Protein AF-A0A524KN73-F1 (afdb_monomer)

pLDDT: mean 83.93, std 19.32, range [33.53, 98.06]

Structure (mmCIF, N/CA/C/O backbone):
data_AF-A0A524KN73-F1
#
_entry.id   AF-A0A524KN73-F1
#
loop_
_atom_site.group_PDB
_atom_site.id
_atom_site.type_symbol
_atom_site.label_atom_id
_atom_site.label_alt_id
_atom_site.label_comp_id
_atom_site.label_asym_id
_atom_site.label_entity_id
_atom_site.label_seq_id
_atom_site.pdbx_PDB_ins_code
_atom_site.Cartn_x
_atom_site.Cartn_y
_atom_site.Cartn_z
_atom_site.occupancy
_atom_site.B_iso_or_equiv
_atom_site.auth_seq_id
_atom_site.auth_comp_id
_atom_site.auth_asym_id
_atom_site.auth_atom_id
_atom_site.pdbx_PDB_model_num
ATOM 1 N N . MET A 1 1 ? 22.078 -86.881 24.092 1.00 36.72 1 MET A N 1
ATOM 2 C CA . MET A 1 1 ? 23.521 -86.684 23.829 1.00 36.72 1 MET A CA 1
ATOM 3 C C . MET A 1 1 ? 23.676 -86.304 22.357 1.00 36.72 1 MET A C 1
ATOM 5 O O . MET A 1 1 ? 23.006 -86.909 21.539 1.00 36.72 1 MET A O 1
ATOM 9 N N . HIS A 1 2 ? 24.431 -85.229 22.098 1.00 35.91 2 HIS A N 1
ATOM 10 C CA . HIS A 1 2 ? 24.861 -84.576 20.836 1.00 35.91 2 HIS A CA 1
ATOM 11 C C . HIS A 1 2 ? 25.006 -85.425 19.538 1.00 35.91 2 HIS A C 1
ATOM 13 O O . HIS A 1 2 ? 25.155 -86.635 19.669 1.00 35.91 2 HIS A O 1
ATOM 19 N N . PRO A 1 3 ? 25.209 -84.834 18.321 1.00 59.62 3 PRO A N 1
ATOM 20 C CA . PRO A 1 3 ? 24.984 -83.443 17.855 1.00 59.62 3 PRO A CA 1
ATOM 21 C C . PRO A 1 3 ? 24.621 -83.227 16.338 1.00 59.62 3 PRO A C 1
ATOM 23 O O . PRO A 1 3 ? 24.694 -84.125 15.514 1.00 59.62 3 PRO A O 1
ATOM 26 N N . LEU A 1 4 ? 24.321 -81.955 16.002 1.00 47.09 4 LEU A N 1
ATOM 27 C CA . LEU A 1 4 ? 24.717 -81.137 14.822 1.00 47.09 4 LEU A CA 1
ATOM 28 C C . LEU A 1 4 ? 24.711 -81.717 13.385 1.00 47.09 4 LEU A C 1
ATOM 30 O O . LEU A 1 4 ? 25.575 -82.509 13.026 1.00 47.09 4 LEU A O 1
ATOM 34 N N . ARG A 1 5 ? 24.004 -81.016 12.478 1.00 47.72 5 ARG A N 1
ATOM 35 C CA . ARG A 1 5 ? 24.658 -80.310 11.351 1.00 47.72 5 ARG A CA 1
ATOM 36 C C . ARG A 1 5 ? 23.799 -79.164 10.801 1.00 47.72 5 ARG A C 1
ATOM 38 O O . ARG A 1 5 ? 22.614 -79.315 10.540 1.00 47.72 5 ARG A O 1
ATOM 45 N N . ARG A 1 6 ? 24.446 -78.004 10.672 1.00 48.19 6 ARG A N 1
ATOM 46 C CA . ARG A 1 6 ? 23.941 -76.752 10.099 1.00 48.19 6 ARG A CA 1
ATOM 47 C C . ARG A 1 6 ? 24.028 -76.817 8.573 1.00 48.19 6 ARG A C 1
ATOM 49 O O . ARG A 1 6 ? 25.096 -77.144 8.061 1.00 48.19 6 ARG A O 1
ATOM 56 N N . SER A 1 7 ? 22.986 -76.372 7.877 1.00 45.50 7 SER A N 1
ATOM 57 C CA . SER A 1 7 ? 23.108 -75.844 6.516 1.00 45.50 7 SER A CA 1
ATOM 58 C C . SER A 1 7 ? 22.235 -74.603 6.387 1.00 45.50 7 SER A C 1
ATOM 60 O O . SER A 1 7 ? 21.030 -74.630 6.608 1.00 45.50 7 SER A O 1
ATOM 62 N N . LEU A 1 8 ? 22.922 -73.502 6.108 1.00 44.84 8 LEU A N 1
ATOM 63 C CA . LEU A 1 8 ? 22.409 -72.173 5.835 1.00 44.84 8 LEU A CA 1
ATOM 64 C C . LEU A 1 8 ? 21.826 -72.175 4.414 1.00 44.84 8 LEU A C 1
ATOM 66 O O . LEU A 1 8 ? 22.548 -72.496 3.473 1.00 44.84 8 LEU A O 1
ATOM 70 N N . VAL A 1 9 ? 20.560 -71.797 4.247 1.00 43.91 9 VAL A N 1
ATOM 71 C CA . VAL A 1 9 ? 20.027 -71.373 2.946 1.00 43.91 9 VAL A CA 1
ATOM 72 C C . VAL A 1 9 ? 19.388 -70.010 3.155 1.00 43.91 9 VAL A C 1
ATOM 74 O O . VAL A 1 9 ? 18.392 -69.867 3.858 1.00 43.91 9 VAL A O 1
ATOM 77 N N . VAL A 1 10 ? 20.034 -69.000 2.581 1.00 42.81 10 VAL A N 1
ATOM 78 C CA . VAL A 1 10 ? 19.536 -67.632 2.477 1.00 42.81 10 VAL A CA 1
ATOM 79 C C . VAL A 1 10 ? 18.557 -67.607 1.307 1.00 42.81 10 VAL A C 1
ATOM 81 O O . VAL A 1 10 ? 18.962 -67.851 0.173 1.00 42.81 10 VAL A O 1
ATOM 84 N N . ILE A 1 11 ? 17.283 -67.319 1.572 1.00 44.94 11 ILE A N 1
ATOM 85 C CA . ILE A 1 11 ? 16.317 -66.938 0.537 1.00 44.94 11 ILE A CA 1
ATOM 86 C C . ILE A 1 11 ? 15.948 -65.479 0.785 1.00 44.94 11 ILE A C 1
ATOM 88 O O . ILE A 1 11 ? 15.461 -65.108 1.850 1.00 44.94 11 ILE A O 1
ATOM 92 N N . ILE A 1 12 ? 16.262 -64.661 -0.214 1.00 43.84 12 ILE A N 1
ATOM 93 C CA . ILE A 1 12 ? 16.017 -63.225 -0.291 1.00 43.84 12 ILE A CA 1
ATOM 94 C C . ILE A 1 12 ? 14.501 -62.989 -0.331 1.00 43.84 12 ILE A C 1
ATOM 96 O O . ILE A 1 12 ? 13.815 -63.485 -1.222 1.00 43.84 12 ILE A O 1
ATOM 100 N N . ALA A 1 13 ? 13.984 -62.229 0.634 1.00 42.91 13 ALA A N 1
ATOM 101 C CA . ALA A 1 13 ? 12.606 -61.757 0.637 1.00 42.91 13 ALA A CA 1
ATOM 102 C C . ALA A 1 13 ? 12.449 -60.601 -0.367 1.00 42.91 13 ALA A C 1
ATOM 104 O O . ALA A 1 13 ? 13.015 -59.527 -0.170 1.00 42.91 13 ALA A O 1
ATOM 105 N N . LEU A 1 14 ? 11.666 -60.808 -1.430 1.00 44.16 14 LEU A N 1
ATOM 106 C CA . LEU A 1 14 ? 11.064 -59.714 -2.194 1.00 44.16 14 LEU A CA 1
ATOM 107 C C . LEU A 1 14 ? 9.769 -59.303 -1.479 1.00 44.16 14 LEU A C 1
ATOM 109 O O . LEU A 1 14 ? 8.745 -59.968 -1.623 1.00 44.16 14 LEU A O 1
ATOM 113 N N 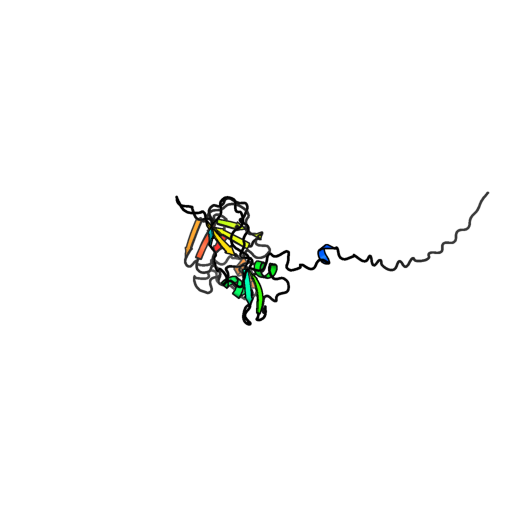. SER A 1 15 ? 9.791 -58.213 -0.712 1.00 43.78 15 SER A N 1
ATOM 114 C CA . SER A 1 15 ? 8.563 -57.519 -0.313 1.00 43.78 15 SER A CA 1
ATOM 115 C C . SER A 1 15 ? 8.234 -56.471 -1.371 1.00 43.78 15 SER A C 1
ATOM 117 O O . SER A 1 15 ? 8.877 -55.424 -1.437 1.00 43.78 15 SER A O 1
ATOM 119 N N . ALA A 1 16 ? 7.249 -56.776 -2.215 1.00 46.00 16 ALA A N 1
ATOM 120 C CA . ALA A 1 16 ? 6.626 -55.799 -3.091 1.00 46.00 16 ALA A CA 1
ATOM 121 C C . ALA A 1 16 ? 5.838 -54.783 -2.250 1.00 46.00 16 ALA A C 1
ATOM 123 O O . ALA A 1 16 ? 5.069 -55.142 -1.360 1.00 46.00 16 ALA A O 1
ATOM 124 N N . SER A 1 17 ? 6.114 -53.522 -2.556 1.00 46.31 17 SER A N 1
ATOM 125 C CA . SER A 1 17 ? 5.552 -52.267 -2.079 1.00 46.31 17 SER A CA 1
ATOM 126 C C . SER A 1 17 ? 4.118 -52.303 -1.553 1.00 46.31 17 SER A C 1
ATOM 128 O O . SER A 1 17 ? 3.192 -52.775 -2.209 1.00 46.31 17 SER A O 1
ATOM 130 N N . GLY A 1 18 ? 3.941 -51.670 -0.393 1.00 40.62 18 GLY A N 1
ATOM 131 C CA . GLY A 1 18 ? 2.645 -51.222 0.082 1.00 40.62 18 GLY A CA 1
ATOM 132 C C . GLY A 1 18 ? 2.088 -50.099 -0.792 1.00 40.62 18 GLY A C 1
ATOM 133 O O . GLY A 1 18 ? 2.726 -49.066 -0.978 1.00 40.62 18 GLY A O 1
ATOM 134 N N . CYS A 1 19 ? 0.861 -50.283 -1.262 1.00 39.38 19 CYS A N 1
ATOM 135 C CA . CYS A 1 19 ? -0.053 -49.188 -1.554 1.00 39.38 19 CYS A CA 1
ATOM 136 C C . CYS A 1 19 ? -1.122 -49.216 -0.463 1.00 39.38 19 CYS A C 1
ATOM 138 O O . CYS A 1 19 ? -2.138 -49.896 -0.589 1.00 39.38 19 CYS A O 1
ATOM 140 N N . ALA A 1 20 ? -0.870 -48.513 0.641 1.00 45.22 20 ALA A N 1
ATOM 141 C CA . ALA A 1 20 ? -1.953 -48.108 1.520 1.00 45.22 20 ALA A CA 1
ATOM 142 C C . ALA A 1 20 ? -2.757 -47.044 0.763 1.00 45.22 20 ALA A C 1
ATOM 144 O O . ALA A 1 20 ? -2.265 -45.950 0.487 1.00 45.22 20 ALA A O 1
ATOM 145 N N . LEU A 1 21 ? -3.966 -47.424 0.361 1.00 46.69 21 LEU A N 1
ATOM 146 C CA . LEU A 1 21 ? -5.001 -46.539 -0.150 1.00 46.69 21 LEU A CA 1
ATOM 147 C C . LEU A 1 21 ? -5.327 -45.519 0.947 1.00 46.69 21 LEU A C 1
ATOM 149 O O . LEU A 1 21 ? -5.998 -45.844 1.923 1.00 46.69 21 LEU A O 1
ATOM 153 N N . PHE A 1 22 ? -4.830 -44.292 0.806 1.00 52.72 22 PHE A N 1
ATOM 154 C CA . PHE A 1 22 ? -5.361 -43.167 1.563 1.00 52.72 22 PHE A CA 1
ATOM 155 C C . PHE A 1 22 ? -6.764 -42.890 1.026 1.00 52.72 22 PHE A C 1
ATOM 157 O O . PHE A 1 22 ? -6.927 -42.330 -0.058 1.00 52.72 22 PHE A O 1
ATOM 164 N N . GLU A 1 23 ? -7.785 -43.333 1.756 1.00 57.44 23 GLU A N 1
ATOM 165 C CA . GLU A 1 23 ? -9.150 -42.900 1.492 1.00 57.44 23 GLU A CA 1
ATOM 166 C C . GLU A 1 23 ? -9.211 -41.378 1.623 1.00 57.44 23 GLU A C 1
ATOM 168 O O . GLU A 1 23 ? -8.801 -40.804 2.633 1.00 57.44 23 GLU A O 1
ATOM 173 N N . THR A 1 24 ? -9.729 -40.712 0.591 1.00 64.62 24 THR A N 1
ATOM 174 C CA . THR A 1 24 ? -9.982 -39.271 0.637 1.00 64.62 24 THR A CA 1
ATOM 175 C C . THR A 1 24 ? -10.874 -38.959 1.841 1.00 64.62 24 THR A C 1
ATOM 177 O O . THR A 1 24 ? -11.973 -39.537 1.930 1.00 64.62 24 THR A O 1
ATOM 180 N N . PRO A 1 25 ? -10.439 -38.081 2.761 1.00 60.22 25 PRO A N 1
ATOM 181 C CA . PRO A 1 25 ? -11.210 -37.750 3.947 1.00 60.22 25 PRO A CA 1
ATOM 182 C C . PRO A 1 25 ? -12.545 -37.105 3.562 1.00 60.22 25 PRO A C 1
ATOM 184 O O . PRO A 1 25 ? -12.684 -36.480 2.512 1.00 60.22 25 PRO A O 1
ATOM 187 N N . GLU A 1 26 ? -13.560 -37.296 4.399 1.00 51.41 26 GLU A N 1
ATOM 188 C CA . GLU A 1 26 ? -14.959 -36.968 4.091 1.00 51.41 26 GLU A CA 1
ATOM 189 C C . GLU A 1 26 ? -15.179 -35.477 3.764 1.00 51.41 26 GLU A C 1
ATOM 191 O O . GLU A 1 26 ? -16.018 -35.137 2.930 1.00 51.41 26 GLU A O 1
ATOM 196 N N . TRP A 1 27 ? -14.352 -34.592 4.332 1.00 56.56 27 TRP A N 1
ATOM 197 C CA . TRP A 1 27 ? -14.341 -33.157 4.029 1.00 56.56 27 TRP A CA 1
ATOM 198 C C . TRP A 1 27 ? -13.856 -32.831 2.609 1.00 56.56 27 TRP A C 1
ATOM 200 O O . TRP A 1 27 ? -14.252 -31.811 2.067 1.00 56.56 27 TRP A O 1
ATOM 210 N N . ALA A 1 28 ? -13.043 -33.697 1.994 1.00 54.41 28 ALA A N 1
ATOM 211 C CA . ALA A 1 28 ? -12.594 -33.552 0.609 1.00 54.41 28 ALA A CA 1
ATOM 212 C C . ALA A 1 28 ? -13.611 -34.127 -0.398 1.00 54.41 28 ALA A C 1
ATOM 214 O O . ALA A 1 28 ? -13.568 -33.798 -1.580 1.00 54.41 28 ALA A O 1
ATOM 215 N N . ARG A 1 29 ? -14.535 -34.988 0.062 1.00 54.22 29 ARG A N 1
ATOM 216 C CA . ARG A 1 29 ? -15.661 -35.510 -0.740 1.00 54.22 29 ARG A CA 1
ATOM 217 C C . ARG A 1 29 ? -16.870 -34.581 -0.733 1.00 54.22 29 ARG A C 1
ATOM 219 O O . ARG A 1 29 ? -17.631 -34.569 -1.699 1.00 54.22 29 ARG A O 1
ATOM 226 N N . ARG A 1 30 ? -17.037 -33.785 0.324 1.00 54.69 30 ARG A N 1
ATOM 227 C CA . ARG A 1 30 ? -17.902 -32.607 0.279 1.00 54.69 30 ARG A CA 1
ATOM 228 C C . ARG A 1 30 ? -17.192 -31.578 -0.587 1.00 54.69 30 ARG A C 1
ATOM 230 O O . ARG A 1 30 ? -16.361 -30.823 -0.099 1.00 54.69 30 ARG A O 1
ATOM 237 N N . GLY A 1 31 ? -17.500 -31.569 -1.884 1.00 44.34 31 GLY A N 1
ATOM 238 C CA . GLY A 1 31 ? -17.223 -30.391 -2.698 1.00 44.34 31 GLY A CA 1
ATOM 239 C C . GLY A 1 31 ? -17.690 -29.160 -1.924 1.00 44.34 31 GLY A C 1
ATOM 240 O O . GLY A 1 31 ? -18.694 -29.240 -1.209 1.00 44.34 31 GLY A O 1
ATOM 241 N N . ALA A 1 32 ? -16.932 -28.069 -2.008 1.00 51.19 32 ALA A N 1
ATOM 242 C CA . ALA A 1 32 ? -17.353 -26.767 -1.519 1.00 51.19 32 ALA A CA 1
ATOM 243 C C . ALA A 1 32 ? -18.621 -26.373 -2.289 1.00 51.19 32 ALA A C 1
ATOM 245 O O . ALA A 1 32 ? -18.571 -25.690 -3.305 1.00 51.19 32 ALA A O 1
ATOM 246 N N . GLY A 1 33 ? -19.754 -26.931 -1.870 1.00 40.28 33 GLY A N 1
ATOM 247 C CA . GLY A 1 33 ? -21.060 -26.558 -2.351 1.00 40.28 33 GLY A CA 1
ATOM 248 C C . GLY A 1 33 ? -21.271 -25.116 -1.942 1.00 40.28 33 GLY A C 1
ATOM 249 O O . GLY A 1 33 ? -20.897 -24.720 -0.834 1.00 40.28 33 GLY A O 1
ATOM 250 N N . ASP A 1 34 ? -21.877 -24.366 -2.850 1.00 45.19 34 ASP A N 1
ATOM 251 C CA . ASP A 1 34 ? -22.238 -22.949 -2.777 1.00 45.19 34 ASP A CA 1
ATOM 252 C C . ASP A 1 34 ? -23.010 -22.515 -1.504 1.00 45.19 34 ASP A C 1
ATOM 254 O O . ASP A 1 34 ? -23.461 -21.381 -1.412 1.00 45.19 34 ASP A O 1
ATOM 258 N N . GLU A 1 35 ? -23.186 -23.385 -0.508 1.00 40.81 35 GLU A N 1
ATOM 259 C CA . GLU A 1 35 ? -23.884 -23.124 0.751 1.00 40.81 35 GLU A CA 1
ATOM 260 C C . GLU A 1 35 ? -22.986 -22.541 1.854 1.00 40.81 35 GLU A C 1
ATOM 262 O O . GLU A 1 35 ? -23.502 -21.909 2.774 1.00 40.81 35 GLU A O 1
ATOM 267 N N . ALA A 1 36 ? -21.657 -22.716 1.784 1.00 38.88 36 ALA A N 1
ATOM 268 C CA . ALA A 1 36 ? -20.737 -22.149 2.785 1.00 38.88 36 ALA A CA 1
ATOM 269 C C . ALA A 1 36 ? -20.440 -20.655 2.555 1.00 38.88 36 ALA A C 1
ATOM 271 O O . ALA A 1 36 ? -20.097 -19.933 3.490 1.00 38.88 36 ALA A O 1
ATOM 272 N N . TYR A 1 37 ? -20.616 -20.184 1.321 1.00 42.91 37 TYR A N 1
ATOM 273 C CA . TYR A 1 37 ? -20.559 -18.774 0.968 1.00 42.91 37 TYR A CA 1
ATOM 274 C C . TYR A 1 37 ? -22.002 -18.294 0.873 1.00 42.91 37 TYR A C 1
ATOM 276 O O . TYR A 1 37 ? -22.704 -18.638 -0.074 1.00 42.91 37 TYR A O 1
ATOM 284 N N . GLY A 1 38 ? -22.477 -17.560 1.886 1.00 37.19 38 GLY A N 1
ATOM 285 C CA . GLY A 1 38 ? -23.824 -16.985 1.877 1.00 37.19 38 GLY A CA 1
ATOM 286 C C . GLY A 1 38 ? -24.134 -16.370 0.512 1.00 37.19 38 GLY A C 1
ATOM 287 O O . GLY A 1 38 ? -23.240 -15.762 -0.075 1.00 37.19 38 GLY A O 1
ATOM 288 N N . LYS A 1 39 ? -25.359 -16.608 0.002 1.00 33.53 39 LYS A N 1
ATOM 289 C CA . LYS A 1 39 ? -25.851 -16.184 -1.325 1.00 33.53 39 LYS A CA 1
ATOM 290 C C . LYS A 1 39 ? -25.052 -14.993 -1.830 1.00 33.53 39 LYS A C 1
ATOM 292 O O . LYS A 1 39 ? -25.200 -13.910 -1.264 1.00 33.53 39 LYS A O 1
ATOM 297 N N . ALA A 1 40 ? -24.218 -15.226 -2.849 1.00 40.97 40 ALA A N 1
ATOM 298 C CA . ALA A 1 40 ? -23.477 -14.172 -3.521 1.00 40.97 40 ALA A CA 1
ATOM 299 C C . ALA A 1 40 ? -24.441 -13.003 -3.716 1.00 40.97 40 ALA A C 1
ATOM 301 O O . ALA A 1 40 ? -25.484 -13.162 -4.360 1.00 40.97 40 ALA A O 1
ATOM 302 N N . SER A 1 41 ? -24.136 -11.896 -3.034 1.00 39.12 41 SER A N 1
ATOM 303 C CA . SER A 1 41 ? -24.880 -10.651 -3.148 1.00 39.12 41 SER A CA 1
ATOM 304 C C . SER A 1 41 ? -25.120 -10.395 -4.633 1.00 39.12 41 SER A C 1
ATOM 306 O O . SER A 1 41 ? -24.262 -10.730 -5.458 1.00 39.12 41 SER A O 1
ATOM 308 N N . ALA A 1 42 ? -26.305 -9.887 -4.980 1.00 42.44 42 ALA A N 1
ATOM 309 C CA . ALA A 1 42 ? -26.620 -9.475 -6.345 1.00 42.44 42 ALA A CA 1
ATOM 310 C C . ALA A 1 42 ? -25.424 -8.717 -6.949 1.00 42.44 42 ALA A C 1
ATOM 312 O O . ALA A 1 42 ? -24.685 -8.091 -6.198 1.00 42.44 42 ALA A O 1
ATOM 313 N N . GLU A 1 43 ? -25.224 -8.795 -8.269 1.00 52.00 43 GLU A N 1
ATOM 314 C CA . GLU A 1 43 ? -24.159 -8.081 -8.995 1.00 52.00 43 GLU A CA 1
ATOM 315 C C . GLU A 1 43 ? -24.294 -6.559 -8.772 1.00 52.00 43 GLU A C 1
ATOM 317 O O . GLU A 1 43 ? -24.863 -5.829 -9.579 1.00 52.00 43 GLU A O 1
ATOM 322 N N . LEU A 1 44 ? -23.850 -6.086 -7.611 1.00 51.44 44 LEU A N 1
ATOM 323 C CA . LEU A 1 44 ? -23.764 -4.691 -7.238 1.00 51.44 44 LEU A CA 1
ATOM 324 C C . LEU A 1 44 ? -22.529 -4.126 -7.927 1.00 51.44 44 LEU A C 1
ATOM 326 O O . LEU A 1 44 ? -21.531 -4.825 -8.121 1.00 51.44 44 LEU A O 1
ATOM 330 N N . ALA A 1 45 ? -22.602 -2.850 -8.304 1.00 65.00 45 ALA A N 1
ATOM 331 C CA . ALA A 1 45 ? -21.417 -2.145 -8.757 1.00 65.00 45 ALA A CA 1
ATOM 332 C C . ALA A 1 45 ? -20.356 -2.236 -7.651 1.00 65.00 45 ALA A C 1
ATOM 334 O O . ALA A 1 45 ? -20.686 -1.988 -6.486 1.00 65.00 45 ALA A O 1
ATOM 335 N N . PRO A 1 46 ? -19.116 -2.612 -7.988 1.00 71.12 46 PRO A N 1
ATOM 336 C CA . PRO A 1 46 ? -18.121 -2.845 -6.970 1.00 71.12 46 PRO A CA 1
ATOM 337 C C . PRO A 1 46 ? -17.776 -1.538 -6.247 1.00 71.12 46 PRO A C 1
ATOM 339 O O . PRO A 1 46 ? -17.612 -0.478 -6.858 1.00 71.12 46 PRO A O 1
ATOM 342 N N . ILE A 1 47 ? -17.691 -1.620 -4.925 1.00 74.88 47 ILE A N 1
ATOM 343 C CA . ILE A 1 47 ? -17.292 -0.540 -4.036 1.00 74.88 47 ILE A CA 1
ATOM 344 C C . ILE A 1 47 ? -15.773 -0.420 -4.095 1.00 74.88 47 ILE A C 1
ATOM 346 O O . ILE A 1 47 ? -15.040 -1.292 -3.627 1.00 74.88 47 ILE A O 1
ATOM 350 N N . VAL A 1 48 ? -15.304 0.698 -4.641 1.00 80.75 48 VAL A N 1
ATOM 351 C CA . VAL A 1 48 ? -13.903 1.109 -4.550 1.00 80.75 48 VAL A CA 1
ATOM 352 C C . VAL A 1 48 ? -13.786 2.045 -3.353 1.00 80.75 48 VAL A C 1
ATOM 354 O O . VAL A 1 48 ? -14.110 3.228 -3.449 1.00 80.75 48 VAL A O 1
ATOM 357 N N . SER A 1 49 ? -13.381 1.502 -2.207 1.00 84.62 49 SER A N 1
ATOM 358 C CA . SER A 1 49 ? -13.114 2.286 -1.003 1.00 84.62 49 SER A CA 1
ATOM 359 C C . SER A 1 49 ? -11.874 1.762 -0.299 1.00 84.62 49 SER A C 1
ATOM 361 O O . SER A 1 49 ? -11.742 0.564 -0.065 1.00 84.62 49 SER A O 1
ATOM 363 N N . ASP A 1 50 ? -10.999 2.682 0.082 1.00 91.69 50 ASP A N 1
ATOM 364 C CA . ASP A 1 50 ? -9.888 2.449 1.001 1.00 91.69 50 ASP A CA 1
ATOM 365 C C . ASP A 1 50 ? -10.277 2.772 2.453 1.00 91.69 50 ASP A C 1
ATOM 367 O O . ASP A 1 50 ? -9.546 2.426 3.380 1.00 91.69 50 ASP A O 1
ATOM 371 N N . ARG A 1 51 ? -11.424 3.432 2.667 1.00 95.44 51 ARG A N 1
ATOM 372 C CA . ARG A 1 51 ? -11.870 3.992 3.943 1.00 95.44 51 ARG A CA 1
ATOM 373 C C . ARG A 1 51 ? -13.112 3.277 4.460 1.00 95.44 51 ARG A C 1
ATOM 375 O O . ARG A 1 51 ? -14.116 3.167 3.758 1.00 95.44 51 ARG A O 1
ATOM 382 N N . PHE A 1 52 ? -13.073 2.889 5.729 1.00 95.19 52 PHE A N 1
ATOM 383 C CA . PHE A 1 52 ? -14.142 2.141 6.381 1.00 95.19 52 PHE A CA 1
ATOM 384 C C . PHE A 1 52 ? -14.452 2.711 7.762 1.00 95.19 52 PHE A C 1
ATOM 386 O O . PHE A 1 52 ? -13.540 3.041 8.521 1.00 95.19 52 PHE A O 1
ATOM 393 N N . GLU A 1 53 ? -15.737 2.816 8.095 1.00 94.19 53 GLU A N 1
ATOM 394 C CA . GLU A 1 53 ? -16.173 3.083 9.465 1.00 94.19 53 GLU A CA 1
ATOM 395 C C . GLU A 1 53 ? -15.938 1.856 10.340 1.00 94.19 53 GLU A C 1
ATOM 397 O O . GLU A 1 53 ? -16.126 0.714 9.916 1.00 94.19 53 GLU A O 1
ATOM 402 N N . ILE A 1 54 ? -15.517 2.099 11.575 1.00 93.31 54 ILE A N 1
ATOM 403 C CA . ILE A 1 54 ? -15.260 1.052 12.550 1.00 93.31 54 ILE A CA 1
ATOM 404 C C . ILE A 1 54 ? -16.420 1.050 13.540 1.00 93.31 54 ILE A C 1
ATOM 406 O O . ILE A 1 54 ? -16.596 1.993 14.315 1.00 93.31 54 ILE A O 1
ATOM 410 N N . GLY A 1 55 ? -17.207 -0.024 13.514 1.00 87.56 55 GLY A N 1
ATOM 411 C CA . GLY A 1 55 ? -18.286 -0.223 14.475 1.00 87.56 55 GLY A CA 1
ATOM 412 C C . GLY A 1 55 ? -17.761 -0.386 15.911 1.00 87.56 55 GLY A C 1
ATOM 413 O O . GLY A 1 55 ? -16.651 -0.902 16.097 1.00 87.56 55 GLY A O 1
ATOM 414 N N . PRO A 1 56 ? -18.543 0.019 16.931 1.00 76.06 56 PRO A N 1
ATOM 415 C CA . PRO A 1 56 ? -18.254 -0.342 18.314 1.00 76.06 56 PRO A CA 1
ATOM 416 C C . PRO A 1 56 ? -18.266 -1.874 18.389 1.00 76.06 56 PRO A C 1
ATOM 418 O O . PRO A 1 56 ? -19.255 -2.498 18.023 1.00 76.06 56 PRO A O 1
ATOM 421 N N . ASP A 1 57 ? -17.139 -2.472 18.761 1.00 79.44 57 ASP A N 1
ATOM 422 C CA . ASP A 1 57 ? -16.944 -3.927 18.869 1.00 79.44 57 ASP A CA 1
ATOM 423 C C . ASP A 1 57 ? -16.842 -4.718 17.547 1.00 79.44 57 ASP A C 1
ATOM 425 O O . ASP A 1 57 ? -16.988 -5.939 17.549 1.00 79.44 57 ASP A O 1
ATOM 429 N N . SER A 1 58 ? -16.533 -4.064 16.416 1.00 87.06 58 SER A N 1
ATOM 430 C CA . SER A 1 58 ? -16.159 -4.782 15.185 1.00 87.06 58 SER A CA 1
ATOM 431 C C . SER A 1 58 ? -14.646 -4.807 14.972 1.00 87.06 58 SER A C 1
ATOM 433 O O . SER A 1 58 ? -13.990 -3.761 14.991 1.00 87.06 58 SER A O 1
ATOM 435 N N . ASP A 1 59 ? -14.107 -5.996 14.703 1.00 93.12 59 ASP A N 1
ATOM 436 C CA . ASP A 1 59 ? -12.752 -6.220 14.177 1.00 93.12 59 ASP A CA 1
ATOM 437 C C . ASP A 1 59 ? -12.752 -6.480 12.667 1.00 93.12 59 ASP A C 1
ATOM 439 O O . ASP A 1 59 ? -11.711 -6.772 12.089 1.00 93.12 59 ASP A O 1
ATOM 443 N N . VAL A 1 60 ? -13.908 -6.379 12.012 1.00 95.31 60 VAL A N 1
ATOM 444 C CA . VAL A 1 60 ? -14.048 -6.614 10.574 1.00 95.31 60 VAL A CA 1
ATOM 445 C C . VAL A 1 60 ? -14.627 -5.374 9.908 1.00 95.31 60 VAL A C 1
ATOM 447 O O . VAL A 1 60 ? -15.596 -4.784 10.394 1.00 95.31 60 VAL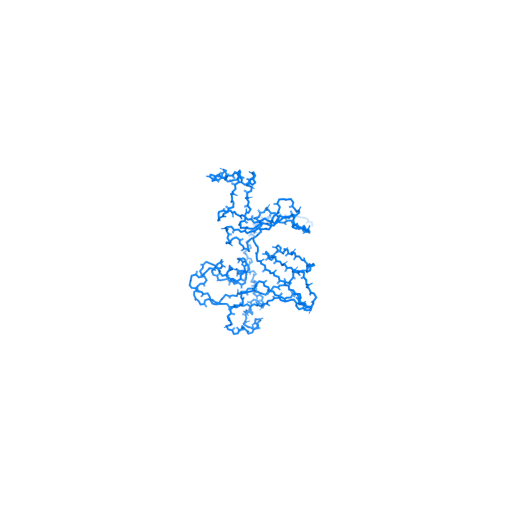 A O 1
ATOM 450 N N . VAL A 1 61 ? -14.026 -4.979 8.790 1.00 95.00 61 VAL A N 1
ATOM 451 C CA . VAL A 1 61 ? -14.465 -3.848 7.966 1.00 95.00 61 VAL A CA 1
ATOM 452 C C . VAL A 1 61 ? -14.562 -4.251 6.501 1.00 95.00 61 VAL A C 1
ATOM 454 O O . VAL A 1 61 ? -13.879 -5.172 6.059 1.00 95.00 61 VAL A O 1
ATOM 457 N N . GLY A 1 62 ? -15.393 -3.538 5.744 1.00 93.56 62 GLY A N 1
ATOM 458 C CA . GLY A 1 62 ? -15.621 -3.823 4.331 1.00 93.56 62 GLY A CA 1
ATOM 459 C C . GLY A 1 62 ? -16.455 -5.081 4.090 1.00 93.56 62 GLY A C 1
ATOM 460 O O . GLY A 1 62 ? -17.012 -5.690 5.008 1.00 93.56 62 GLY A O 1
ATOM 461 N N . GLU A 1 63 ? -16.552 -5.460 2.824 1.00 92.75 63 GLU A N 1
ATOM 462 C CA . GLU A 1 63 ? -17.370 -6.576 2.359 1.00 92.75 63 GLU A CA 1
ATOM 463 C C . GLU A 1 63 ? -16.661 -7.323 1.235 1.00 92.75 63 GLU A C 1
ATOM 465 O O . GLU A 1 63 ? -15.887 -6.734 0.484 1.00 92.75 63 GLU A O 1
ATOM 470 N N . VAL A 1 64 ? -16.895 -8.632 1.130 1.00 94.62 64 VAL A N 1
ATOM 471 C CA . VAL A 1 64 ? -16.391 -9.426 0.006 1.00 94.62 64 VAL A CA 1
ATOM 472 C C . VAL A 1 64 ? -17.224 -9.099 -1.224 1.00 94.62 64 VAL A C 1
ATOM 474 O O . VAL A 1 64 ? -18.453 -9.148 -1.172 1.00 94.62 64 VAL A O 1
ATOM 477 N N . GLN A 1 65 ? -16.554 -8.815 -2.336 1.00 93.81 65 GLN A N 1
ATOM 478 C CA . GLN A 1 65 ? -17.216 -8.485 -3.595 1.00 93.81 65 GLN A CA 1
ATOM 479 C C . GLN A 1 65 ? -16.900 -9.527 -4.663 1.00 93.81 65 GLN A C 1
ATOM 481 O O . GLN A 1 65 ? -15.947 -10.300 -4.550 1.00 93.81 65 GLN A O 1
ATOM 486 N N . VAL A 1 66 ? -17.708 -9.548 -5.720 1.00 95.25 66 VAL A N 1
ATOM 487 C CA . VAL A 1 66 ? -17.463 -10.382 -6.896 1.00 95.25 66 VAL A CA 1
ATOM 488 C C . VAL A 1 66 ? -17.685 -9.547 -8.143 1.00 95.25 66 VAL A C 1
ATOM 490 O O . VAL A 1 66 ? -18.753 -8.965 -8.313 1.00 95.25 66 VAL A O 1
ATOM 493 N N . ILE A 1 67 ? -16.696 -9.533 -9.029 1.00 94.31 67 ILE A N 1
ATOM 494 C CA . ILE A 1 67 ? -16.793 -8.903 -10.348 1.00 94.31 67 ILE A CA 1
ATOM 495 C C . ILE A 1 67 ? -16.730 -9.961 -11.449 1.00 94.31 67 ILE A C 1
ATOM 497 O O . ILE A 1 67 ? -16.440 -11.135 -11.198 1.00 94.31 67 ILE A O 1
ATOM 501 N N . ARG A 1 68 ? -16.983 -9.536 -12.687 1.00 94.62 68 ARG A N 1
ATOM 502 C CA . ARG A 1 68 ? -16.697 -10.324 -13.886 1.00 94.62 68 ARG A CA 1
ATOM 503 C C . ARG A 1 68 ? -15.521 -9.699 -14.613 1.00 94.62 68 ARG A C 1
ATOM 505 O O . ARG A 1 68 ? -15.582 -8.516 -14.923 1.00 94.62 68 ARG A O 1
ATOM 512 N N . ALA A 1 69 ? -14.491 -10.493 -14.876 1.00 93.88 69 ALA A N 1
ATOM 513 C CA . ALA A 1 69 ? -13.333 -10.032 -15.624 1.00 93.88 69 ALA A CA 1
ATOM 514 C C . ALA A 1 69 ? -13.710 -9.707 -17.076 1.00 93.88 69 ALA A C 1
ATOM 516 O O . ALA A 1 69 ? -14.529 -10.397 -17.698 1.00 93.88 69 ALA A O 1
ATOM 517 N N . HIS A 1 70 ? -13.096 -8.668 -17.623 1.00 92.12 70 HIS A N 1
ATOM 518 C CA . HIS A 1 70 ? -13.038 -8.416 -19.056 1.00 92.12 70 HIS A CA 1
ATOM 519 C C . HIS A 1 70 ? -11.912 -9.238 -19.697 1.00 92.12 70 HIS A C 1
ATOM 521 O O . HIS A 1 70 ? -11.154 -9.931 -19.020 1.00 92.12 70 HIS A O 1
ATOM 527 N N . TYR A 1 71 ? -11.835 -9.227 -21.028 1.00 86.69 71 TYR A N 1
ATOM 528 C CA . TYR A 1 71 ? -10.858 -10.048 -21.748 1.00 86.69 71 TYR A CA 1
ATOM 529 C C . TYR A 1 71 ? -9.416 -9.589 -21.489 1.00 86.69 71 TYR A C 1
ATOM 531 O O . TYR A 1 71 ? -8.512 -10.412 -21.386 1.00 86.69 71 TYR A O 1
ATOM 539 N N . GLU A 1 72 ? -9.223 -8.280 -21.390 1.00 91.00 72 GLU A N 1
ATOM 540 C CA . GLU A 1 72 ? -7.942 -7.604 -21.203 1.00 91.00 72 GLU A CA 1
ATOM 541 C C . GLU A 1 72 ? -7.503 -7.471 -19.740 1.00 91.00 72 GLU A C 1
ATOM 543 O O . GLU A 1 72 ? -6.403 -6.982 -19.489 1.00 91.00 72 GLU A O 1
ATOM 548 N N . ASP A 1 73 ? -8.342 -7.877 -18.784 1.00 93.56 73 ASP A N 1
ATOM 549 C CA . ASP A 1 73 ? -8.026 -7.726 -17.369 1.00 93.56 73 ASP A CA 1
ATOM 550 C C . ASP A 1 73 ? -6.848 -8.615 -16.971 1.00 93.56 73 ASP A C 1
ATOM 552 O O . ASP A 1 73 ? -6.757 -9.781 -17.350 1.00 93.56 73 ASP A O 1
ATOM 556 N N . THR A 1 74 ? -5.985 -8.085 -16.111 1.00 95.31 74 THR A N 1
ATOM 557 C CA . THR A 1 74 ? -5.006 -8.872 -15.359 1.00 95.31 74 THR A CA 1
ATOM 558 C C . THR A 1 74 ? -5.249 -8.699 -13.867 1.00 95.31 74 THR A C 1
ATOM 560 O O . THR A 1 74 ? -5.838 -7.710 -13.426 1.00 95.31 74 THR A O 1
ATOM 563 N N . PHE A 1 75 ? -4.745 -9.615 -13.042 1.00 95.56 75 PHE A N 1
ATOM 564 C CA . PHE A 1 75 ? -4.829 -9.465 -11.587 1.00 95.56 75 PHE A CA 1
ATOM 565 C C . PHE A 1 75 ? -4.084 -8.227 -11.099 1.00 95.56 75 PHE A C 1
ATOM 567 O O . PHE A 1 75 ? -4.501 -7.632 -10.117 1.00 95.56 75 PHE A O 1
ATOM 574 N N . THR A 1 76 ? -3.026 -7.793 -11.789 1.00 93.69 76 THR A N 1
ATOM 575 C CA . THR A 1 76 ? -2.347 -6.535 -11.447 1.00 93.69 76 THR A CA 1
ATOM 576 C C . THR A 1 76 ? -3.236 -5.322 -11.731 1.00 93.69 76 THR A C 1
ATOM 578 O O . THR A 1 76 ? -3.255 -4.382 -10.936 1.00 93.69 76 THR A O 1
ATOM 581 N N . ASP A 1 77 ? -3.992 -5.331 -12.828 1.00 92.69 77 ASP A N 1
ATOM 582 C CA . ASP A 1 77 ? -4.899 -4.229 -13.167 1.00 92.69 77 ASP A CA 1
ATOM 583 C C . ASP A 1 77 ? -6.106 -4.191 -12.228 1.00 92.69 77 ASP A C 1
ATOM 585 O O . ASP A 1 77 ? -6.422 -3.133 -11.679 1.00 92.69 77 ASP A O 1
ATOM 589 N N . ILE A 1 78 ? -6.708 -5.354 -11.952 1.00 94.25 78 ILE A N 1
ATOM 590 C CA . ILE A 1 78 ? -7.786 -5.501 -10.965 1.00 94.25 78 ILE A CA 1
ATOM 591 C C . ILE A 1 78 ? -7.285 -5.066 -9.580 1.00 94.25 78 ILE A C 1
ATOM 593 O O . ILE A 1 78 ? -7.932 -4.252 -8.925 1.00 94.25 78 ILE A O 1
ATOM 597 N N . ALA A 1 79 ? -6.107 -5.530 -9.154 1.00 94.56 79 ALA A N 1
ATOM 598 C CA . ALA A 1 79 ? -5.498 -5.143 -7.884 1.00 94.56 79 ALA A CA 1
ATOM 599 C C . ALA A 1 79 ? -5.422 -3.620 -7.739 1.00 94.56 79 ALA A C 1
ATOM 601 O O . ALA A 1 79 ? -5.882 -3.043 -6.756 1.00 94.56 79 ALA A O 1
ATOM 602 N N . ARG A 1 80 ? -4.912 -2.943 -8.768 1.00 92.06 80 ARG A N 1
ATOM 603 C CA . ARG A 1 80 ? -4.787 -1.482 -8.775 1.00 92.06 80 ARG A CA 1
ATOM 604 C C . ARG A 1 80 ? -6.132 -0.765 -8.798 1.00 92.06 80 ARG A C 1
ATOM 606 O O . ARG A 1 80 ? -6.244 0.293 -8.185 1.00 92.06 80 ARG A O 1
ATOM 613 N N . ALA A 1 81 ? -7.118 -1.302 -9.510 1.00 92.06 81 ALA A N 1
ATOM 614 C CA . ALA A 1 81 ? -8.444 -0.702 -9.612 1.00 92.06 81 ALA A CA 1
ATOM 615 C C . ALA A 1 81 ? -9.218 -0.753 -8.284 1.00 92.06 81 ALA A C 1
ATOM 617 O O . ALA A 1 81 ? -9.977 0.170 -7.996 1.00 92.06 81 ALA A O 1
ATOM 618 N N . TYR A 1 82 ? -8.999 -1.795 -7.477 1.00 94.38 82 TYR A N 1
ATOM 619 C CA . TYR A 1 82 ? -9.752 -2.052 -6.242 1.00 94.38 82 TYR A CA 1
ATOM 620 C C . TYR A 1 82 ? -8.937 -1.876 -4.953 1.00 94.38 82 TYR A C 1
ATOM 622 O O . TYR A 1 82 ? -9.407 -2.254 -3.885 1.00 94.38 82 TYR A O 1
ATOM 630 N N . ASP A 1 83 ? -7.739 -1.291 -5.042 1.00 94.81 83 ASP A N 1
ATOM 631 C CA . ASP A 1 83 ? -6.817 -1.114 -3.911 1.00 94.81 83 ASP A CA 1
ATOM 632 C C . ASP A 1 83 ? -6.507 -2.437 -3.187 1.00 94.81 83 ASP A C 1
ATOM 634 O O . ASP A 1 83 ? -6.557 -2.567 -1.959 1.00 94.81 83 ASP A O 1
ATOM 638 N N . LEU A 1 84 ? -6.191 -3.448 -3.992 1.00 95.75 84 LEU A N 1
ATOM 639 C CA . LEU A 1 84 ? -5.826 -4.782 -3.555 1.00 95.75 84 LEU A CA 1
ATOM 640 C C . LEU A 1 84 ? -4.358 -5.103 -3.877 1.00 95.75 84 LEU A C 1
ATOM 642 O O . LEU A 1 84 ? -3.731 -4.499 -4.747 1.00 95.75 84 LEU A O 1
ATOM 646 N N . GLY A 1 85 ? -3.785 -6.038 -3.135 1.00 94.75 85 GLY A N 1
ATOM 647 C CA . GLY A 1 85 ? -2.486 -6.642 -3.393 1.00 94.75 85 GLY A CA 1
ATOM 648 C C . GLY A 1 85 ? -2.575 -7.780 -4.412 1.00 94.75 85 GLY A C 1
ATOM 649 O O . GLY A 1 85 ? -3.599 -8.452 -4.540 1.00 94.75 85 GLY A O 1
ATOM 650 N N . TYR A 1 86 ? -1.477 -8.035 -5.123 1.00 94.69 86 TYR A N 1
ATOM 651 C CA . TYR A 1 86 ? -1.421 -9.147 -6.073 1.00 94.69 86 TYR A CA 1
ATOM 652 C C . TYR A 1 86 ? -1.670 -10.505 -5.392 1.00 94.69 86 TYR A C 1
ATOM 654 O O . TYR A 1 86 ? -2.551 -11.256 -5.816 1.00 94.69 86 TYR A O 1
ATOM 662 N N . ASP A 1 87 ? -0.955 -10.804 -4.301 1.00 94.50 87 ASP A N 1
ATOM 663 C CA . ASP A 1 87 ? -1.062 -12.111 -3.647 1.00 94.50 87 ASP A CA 1
ATOM 664 C C . ASP A 1 87 ? -2.440 -12.361 -3.028 1.00 94.50 87 ASP A C 1
ATOM 666 O O . ASP A 1 87 ? -2.902 -13.499 -3.032 1.00 94.50 87 ASP A O 1
ATOM 670 N N . GLU A 1 88 ? -3.127 -11.331 -2.522 1.00 94.56 88 GLU A N 1
ATOM 671 C CA . GLU A 1 88 ? -4.472 -11.512 -1.960 1.00 94.56 88 GLU A CA 1
ATOM 672 C C . GLU A 1 88 ? -5.500 -11.867 -3.041 1.00 94.56 88 GLU A C 1
ATOM 674 O O . GLU A 1 88 ? -6.351 -12.724 -2.803 1.00 94.56 88 GLU A O 1
ATOM 679 N N . LEU A 1 89 ? -5.381 -11.314 -4.256 1.00 96.00 89 LEU A N 1
ATOM 680 C CA . LEU A 1 89 ? -6.218 -11.737 -5.383 1.00 96.00 89 LEU A CA 1
ATOM 681 C C . LEU A 1 89 ? -5.905 -13.166 -5.827 1.00 96.00 89 LEU A C 1
ATOM 683 O O . LEU A 1 89 ? -6.837 -13.941 -6.051 1.00 96.00 89 LEU A O 1
ATOM 687 N N . VAL A 1 90 ? -4.623 -13.530 -5.925 1.00 96.81 90 VAL A N 1
ATOM 688 C CA . VAL A 1 90 ? -4.205 -14.900 -6.275 1.00 96.81 90 VAL A CA 1
ATOM 689 C C . VAL A 1 90 ? -4.732 -15.909 -5.256 1.00 96.81 90 VAL A C 1
ATOM 691 O O . VAL A 1 90 ? -5.281 -16.943 -5.635 1.00 96.81 90 VAL A O 1
ATOM 694 N N . GLN A 1 91 ? -4.616 -15.603 -3.964 1.00 96.06 91 GLN A N 1
ATOM 695 C CA . GLN A 1 91 ? -5.082 -16.480 -2.889 1.00 96.06 91 GLN A CA 1
ATOM 696 C C . GLN A 1 91 ? -6.610 -16.590 -2.842 1.00 96.06 91 GLN A C 1
ATOM 698 O O . GLN A 1 91 ? -7.132 -17.677 -2.596 1.00 96.06 91 GLN A O 1
ATOM 703 N N . ALA A 1 92 ? -7.331 -15.495 -3.099 1.00 97.31 92 ALA A N 1
ATOM 704 C CA . ALA A 1 92 ? -8.793 -15.490 -3.109 1.00 97.31 92 ALA A CA 1
ATOM 705 C C . ALA A 1 92 ? -9.401 -16.221 -4.322 1.00 97.31 92 ALA A C 1
ATOM 707 O O . ALA A 1 92 ? -10.560 -16.632 -4.262 1.00 97.31 92 ALA A O 1
ATOM 708 N N . ASN A 1 93 ? -8.639 -16.400 -5.409 1.00 98.06 93 ASN A N 1
ATOM 709 C CA . ASN A 1 93 ? -9.130 -16.932 -6.685 1.00 98.06 93 ASN A CA 1
ATOM 710 C C . ASN A 1 93 ? -8.305 -18.138 -7.177 1.00 98.06 93 ASN A C 1
ATOM 712 O O . ASN A 1 93 ? -7.676 -18.072 -8.239 1.00 98.06 93 ASN A O 1
ATOM 716 N N . PRO A 1 94 ? -8.296 -19.266 -6.441 1.00 97.38 94 PRO A N 1
ATOM 717 C CA . PRO A 1 94 ? -7.531 -20.441 -6.839 1.00 97.38 94 PRO A CA 1
ATOM 718 C C . PRO A 1 94 ? -8.011 -20.994 -8.189 1.00 97.38 94 PRO A C 1
ATOM 720 O O . PRO A 1 94 ? -9.200 -21.225 -8.399 1.00 97.38 94 PRO A O 1
ATOM 723 N N . GLY A 1 95 ? -7.065 -21.248 -9.096 1.00 95.81 95 GLY A N 1
ATOM 724 C CA . GLY A 1 95 ? -7.335 -21.824 -10.419 1.00 95.81 95 GLY A CA 1
ATOM 725 C C . GLY A 1 95 ? -7.685 -20.813 -11.515 1.00 95.81 95 GLY A C 1
ATOM 726 O O . GLY A 1 95 ? -7.854 -21.222 -12.661 1.00 95.81 95 GLY A O 1
ATOM 727 N N . VAL A 1 96 ? -7.756 -19.518 -11.198 1.00 97.44 96 VAL A N 1
ATOM 728 C CA . VAL A 1 96 ? -7.851 -18.451 -12.202 1.00 97.44 96 VAL A CA 1
ATOM 729 C C . VAL A 1 96 ? -6.444 -18.056 -12.650 1.00 97.44 96 VAL A C 1
ATOM 731 O O . VAL A 1 96 ? -5.554 -17.896 -11.818 1.00 97.44 96 VAL A O 1
ATOM 734 N N . ASP A 1 97 ? -6.235 -17.902 -13.959 1.00 96.50 97 ASP A N 1
ATOM 735 C CA . ASP A 1 97 ? -4.972 -17.396 -14.505 1.00 96.50 97 ASP A CA 1
ATOM 736 C C . ASP A 1 97 ? -4.824 -15.894 -14.174 1.00 96.50 97 ASP A C 1
ATOM 738 O O . ASP A 1 97 ? -5.658 -15.099 -14.614 1.00 96.50 97 ASP A O 1
ATOM 742 N N . PRO A 1 98 ? -3.786 -15.471 -13.421 1.00 95.56 98 PRO A N 1
ATOM 743 C CA . PRO A 1 98 ? -3.607 -14.067 -13.044 1.00 95.56 98 PRO A CA 1
ATOM 744 C C . PRO A 1 98 ? -3.298 -13.125 -14.217 1.00 95.56 98 PRO A C 1
ATOM 746 O O . PRO A 1 98 ? -3.478 -11.911 -14.086 1.00 95.56 98 PRO A O 1
ATOM 749 N N . TRP A 1 99 ? -2.813 -13.648 -15.346 1.00 95.12 99 TRP A N 1
ATOM 750 C CA . TRP A 1 99 ? -2.461 -12.860 -16.532 1.00 95.12 99 TRP A CA 1
ATOM 751 C C . TRP A 1 99 ? -3.540 -12.852 -17.601 1.00 95.12 99 TRP A C 1
ATOM 753 O O . TRP A 1 99 ? -3.566 -11.936 -18.419 1.00 95.12 99 TRP A O 1
ATOM 763 N N . LEU A 1 100 ? -4.414 -13.854 -17.595 1.00 95.44 100 LEU A N 1
ATOM 764 C CA . LEU A 1 100 ? -5.559 -13.912 -18.491 1.00 95.44 100 LEU A CA 1
ATOM 765 C C . LEU A 1 100 ? -6.740 -14.605 -17.794 1.00 95.44 100 LEU A C 1
ATOM 767 O O . LEU A 1 100 ? -7.053 -15.754 -18.114 1.00 95.44 100 LEU A O 1
ATOM 771 N N . PRO A 1 101 ? -7.437 -13.921 -16.866 1.00 95.06 101 PRO A N 1
ATOM 772 C CA . PRO A 1 101 ? -8.566 -14.494 -16.135 1.00 95.06 101 PRO A CA 1
ATOM 773 C C . PRO A 1 101 ? -9.689 -14.966 -17.064 1.00 95.06 101 PRO A C 1
ATOM 775 O O . PRO A 1 101 ? -10.424 -15.898 -16.737 1.00 95.06 101 PRO A O 1
ATOM 778 N N . GLY A 1 102 ? -9.807 -14.332 -18.234 1.00 92.44 102 GLY A N 1
ATOM 779 C CA . GLY A 1 102 ? -10.796 -14.639 -19.257 1.00 92.44 102 GLY A CA 1
ATOM 780 C C . GLY A 1 102 ? -12.105 -13.876 -19.057 1.00 92.44 102 GLY A C 1
ATOM 781 O O . GLY A 1 102 ? -12.579 -13.673 -17.941 1.00 92.44 102 GLY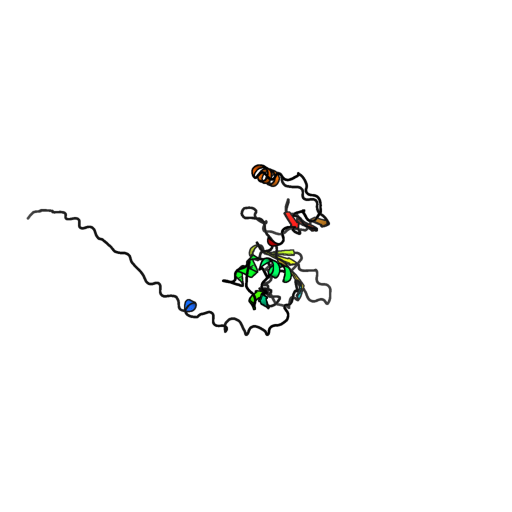 A O 1
ATOM 782 N N . ALA A 1 103 ? -12.709 -13.461 -20.171 1.00 94.00 103 ALA A N 1
ATOM 783 C CA . ALA A 1 103 ? -13.934 -12.672 -20.150 1.00 94.00 103 ALA A CA 1
ATOM 784 C C . ALA A 1 103 ? -15.093 -13.425 -19.472 1.00 94.00 103 ALA A C 1
ATOM 786 O O . ALA A 1 103 ? -15.389 -14.576 -19.798 1.00 94.00 103 ALA A O 1
ATOM 787 N N . GLY A 1 104 ? -15.785 -12.749 -18.555 1.00 93.94 104 GLY A N 1
ATOM 788 C CA . GLY A 1 104 ? -16.933 -13.279 -17.819 1.00 93.94 104 GLY A CA 1
ATOM 789 C C . GLY A 1 104 ? -16.577 -14.132 -16.599 1.00 93.94 104 GLY A C 1
ATOM 790 O O . GLY A 1 104 ? -17.489 -14.465 -15.828 1.00 93.94 104 GLY A O 1
ATOM 791 N N . THR A 1 105 ? -15.292 -14.448 -16.391 1.00 96.00 105 THR A N 1
ATOM 792 C CA . THR A 1 105 ? -14.807 -15.169 -15.209 1.00 96.00 105 THR A CA 1
ATOM 793 C C . THR A 1 105 ? -15.162 -14.394 -13.947 1.00 96.00 105 THR A C 1
ATOM 795 O O . THR A 1 105 ? -14.948 -13.185 -13.865 1.00 96.00 105 THR A O 1
ATOM 798 N N . ARG A 1 106 ? -15.735 -15.087 -12.959 1.00 96.50 106 ARG A N 1
ATOM 799 C CA . ARG A 1 106 ? -16.055 -14.494 -11.657 1.00 96.50 106 ARG A CA 1
ATOM 800 C C . ARG A 1 106 ? -14.772 -14.337 -10.852 1.00 96.50 106 ARG A C 1
ATOM 802 O O . ARG A 1 106 ? -14.111 -15.337 -10.592 1.00 96.50 106 ARG A O 1
ATOM 809 N N . ILE A 1 107 ? -14.473 -13.113 -10.436 1.00 97.06 107 ILE A N 1
ATOM 810 C CA . ILE A 1 107 ? -13.316 -12.790 -9.600 1.00 97.06 107 ILE A CA 1
ATOM 811 C C . ILE A 1 107 ? -13.817 -12.322 -8.242 1.00 97.06 107 ILE A C 1
ATOM 813 O O . ILE A 1 107 ? -14.567 -11.350 -8.154 1.00 97.06 107 ILE A O 1
ATOM 817 N N . VAL A 1 108 ? -13.413 -13.027 -7.193 1.00 97.31 108 VAL A N 1
ATOM 818 C CA . VAL A 1 108 ? -13.623 -12.642 -5.801 1.00 97.31 108 VAL A CA 1
ATOM 819 C C . VAL A 1 108 ? -12.631 -11.541 -5.447 1.00 97.31 108 VAL A C 1
ATOM 821 O O . VAL A 1 108 ? -11.421 -11.707 -5.601 1.00 97.31 108 VAL A O 1
ATOM 824 N N . LEU A 1 109 ? -13.148 -10.426 -4.944 1.00 96.94 109 LEU A N 1
ATOM 825 C CA . LEU A 1 109 ? -12.358 -9.331 -4.403 1.00 96.94 109 LEU A CA 1
ATOM 826 C C . LEU A 1 109 ? -12.376 -9.435 -2.867 1.00 96.94 109 LEU A C 1
ATOM 828 O O . LEU A 1 109 ? -13.444 -9.261 -2.265 1.00 96.94 109 LEU A O 1
ATOM 832 N N . PRO A 1 110 ? -11.237 -9.724 -2.208 1.00 96.00 110 PRO A N 1
ATOM 833 C CA . PRO A 1 110 ? -11.148 -9.848 -0.752 1.00 96.00 110 PRO A CA 1
ATOM 834 C C . PRO A 1 110 ? -11.126 -8.473 -0.054 1.00 96.00 110 PRO A C 1
ATOM 836 O O . PRO A 1 110 ? -10.256 -8.186 0.759 1.00 96.00 110 PRO A O 1
ATOM 839 N N . THR A 1 111 ? -12.102 -7.612 -0.346 1.00 95.62 111 THR A N 1
ATOM 840 C CA . THR A 1 111 ? -12.244 -6.253 0.218 1.00 95.62 111 THR A CA 1
ATOM 841 C C . THR A 1 111 ? -12.876 -6.224 1.618 1.00 95.62 111 THR A C 1
ATOM 843 O O . THR A 1 111 ? -13.340 -5.179 2.075 1.00 95.62 111 THR A O 1
ATOM 846 N N . GLN A 1 112 ? -12.911 -7.370 2.302 1.00 95.12 112 GLN A N 1
ATOM 847 C CA . GLN A 1 112 ? -13.267 -7.477 3.711 1.00 95.12 112 GLN A CA 1
ATOM 848 C C . GLN A 1 112 ? -11.999 -7.753 4.513 1.00 95.12 112 GLN A C 1
ATOM 850 O O . GLN A 1 112 ? -11.318 -8.754 4.294 1.00 95.12 112 GLN A O 1
ATOM 855 N N . PHE A 1 113 ? -11.700 -6.876 5.461 1.00 95.62 113 PHE A N 1
ATOM 856 C CA . PHE A 1 113 ? -10.446 -6.900 6.195 1.00 95.62 113 PHE A CA 1
ATOM 857 C C . PHE A 1 113 ? -10.691 -7.139 7.677 1.00 95.62 113 PHE A C 1
ATOM 859 O O . PHE A 1 113 ? -11.543 -6.497 8.293 1.00 95.62 113 PHE A O 1
ATOM 866 N N . ILE A 1 114 ? -9.891 -8.033 8.251 1.00 95.69 114 ILE A N 1
ATOM 867 C CA . ILE A 1 114 ? -9.769 -8.184 9.699 1.00 95.69 114 ILE A CA 1
ATOM 868 C C . ILE A 1 114 ? -8.755 -7.143 10.179 1.00 95.69 114 ILE A C 1
ATOM 870 O O . ILE A 1 114 ? -7.616 -7.104 9.702 1.00 95.69 114 ILE A O 1
ATOM 874 N N . LEU A 1 115 ? -9.172 -6.287 11.106 1.00 96.75 115 LEU A N 1
ATOM 875 C CA . LEU A 1 115 ? -8.320 -5.274 11.712 1.00 96.75 115 LEU A CA 1
ATOM 876 C C . LEU A 1 115 ? -7.222 -5.955 12.545 1.00 96.75 115 LEU A C 1
ATOM 878 O O . LEU A 1 115 ? -7.513 -6.898 13.282 1.00 96.75 115 LEU A O 1
ATOM 882 N N . PRO A 1 116 ? -5.956 -5.508 12.449 1.00 96.00 116 PRO A N 1
ATOM 883 C CA . PRO A 1 116 ? -4.881 -6.075 13.254 1.00 96.00 116 PRO A CA 1
ATOM 884 C C . PRO A 1 116 ? -5.140 -5.919 14.756 1.00 96.00 116 PRO A C 1
ATOM 886 O O . PRO A 1 116 ? -5.606 -4.866 15.193 1.00 96.00 116 PRO A O 1
ATOM 889 N N . ASP A 1 117 ? -4.731 -6.920 15.539 1.00 93.81 117 ASP A N 1
ATOM 890 C CA . ASP A 1 117 ? -4.676 -6.841 17.004 1.00 93.81 117 ASP A CA 1
ATOM 891 C C . ASP A 1 117 ? -3.522 -5.920 17.444 1.00 93.81 117 ASP A C 1
ATOM 893 O O . ASP A 1 117 ? -2.403 -6.344 17.744 1.00 93.81 117 ASP A O 1
ATOM 897 N N . ALA A 1 118 ? -3.769 -4.616 17.349 1.00 93.19 118 ALA A N 1
ATOM 898 C CA . ALA A 1 118 ? -2.840 -3.542 17.668 1.00 93.19 118 ALA A CA 1
ATOM 899 C C . ALA A 1 118 ? -3.620 -2.273 18.056 1.00 93.19 118 ALA A C 1
ATOM 901 O O . ALA A 1 118 ? -4.798 -2.137 17.708 1.00 93.19 118 ALA A O 1
ATOM 902 N N . PRO A 1 119 ? -2.982 -1.294 18.729 1.00 93.25 119 PRO A N 1
ATOM 903 C CA . PRO A 1 119 ? -3.612 -0.003 18.976 1.00 93.25 119 PRO A CA 1
ATOM 904 C C . PRO A 1 119 ? -4.119 0.625 17.671 1.00 93.25 119 PRO A C 1
ATOM 906 O O . PRO A 1 119 ? -3.358 0.801 16.718 1.00 93.25 119 PRO A O 1
ATOM 909 N N . ARG A 1 120 ? -5.405 0.989 17.639 1.00 93.19 120 ARG A N 1
ATOM 910 C CA . ARG A 1 120 ? -6.068 1.647 16.500 1.00 93.19 120 ARG A CA 1
ATOM 911 C C . ARG A 1 120 ? -5.709 3.137 16.439 1.00 93.19 120 ARG A C 1
ATOM 913 O O . ARG A 1 120 ? -6.573 4.008 16.490 1.00 93.19 120 ARG A O 1
ATOM 920 N N . GLU A 1 121 ? -4.413 3.429 16.383 1.00 94.19 121 GLU A N 1
ATOM 921 C CA . GLU A 1 121 ? -3.850 4.777 16.341 1.00 94.19 121 GLU A CA 1
ATOM 922 C C . GLU A 1 121 ? -2.720 4.850 15.310 1.00 94.19 121 GLU A C 1
ATOM 924 O O . GLU A 1 121 ? -1.814 4.017 15.288 1.00 94.19 121 GLU A O 1
ATOM 929 N N . GLY A 1 122 ? -2.727 5.892 14.475 1.00 96.75 122 GLY A N 1
ATOM 930 C CA . GLY A 1 122 ? -1.634 6.119 13.537 1.00 96.75 122 GLY A CA 1
ATOM 931 C C . GLY A 1 122 ? -1.574 5.026 12.473 1.00 96.75 122 GLY A C 1
ATOM 932 O O . GLY A 1 122 ? -2.599 4.674 11.907 1.00 96.75 122 GLY A O 1
ATOM 933 N N . ILE A 1 123 ? -0.376 4.542 12.143 1.00 97.69 123 ILE A N 1
ATOM 934 C CA . ILE A 1 123 ? -0.159 3.556 11.076 1.00 97.69 123 ILE A CA 1
ATOM 935 C C . ILE A 1 123 ? 0.213 2.212 11.696 1.00 97.69 123 ILE A C 1
ATOM 937 O O . ILE A 1 123 ? 1.217 2.116 12.401 1.00 97.69 123 ILE A O 1
ATOM 941 N N . VAL A 1 124 ? -0.541 1.172 11.349 1.00 97.62 124 VAL A N 1
ATOM 942 C CA . VAL A 1 124 ? -0.232 -0.228 11.644 1.00 97.62 124 VAL A CA 1
ATOM 943 C C . VAL A 1 124 ? 0.064 -0.943 10.328 1.00 97.62 124 VAL A C 1
ATOM 945 O O . VAL A 1 124 ? -0.794 -1.025 9.455 1.00 97.62 124 VAL A O 1
ATOM 948 N N . LEU A 1 125 ? 1.284 -1.458 10.168 1.00 95.94 125 LEU A N 1
ATOM 949 C CA . LEU A 1 125 ? 1.667 -2.301 9.034 1.00 95.94 125 LEU A CA 1
ATOM 950 C C . LEU A 1 125 ? 1.562 -3.771 9.443 1.00 95.94 125 LEU A C 1
ATOM 952 O O . LEU A 1 125 ? 2.343 -4.238 10.272 1.00 95.94 125 LEU A O 1
ATOM 956 N N . ASN A 1 126 ? 0.641 -4.510 8.830 1.00 95.06 126 ASN A N 1
ATOM 957 C CA . ASN A 1 126 ? 0.594 -5.960 8.948 1.00 95.06 126 ASN A CA 1
ATOM 958 C C . ASN A 1 126 ? 1.419 -6.578 7.811 1.00 95.06 126 ASN A C 1
ATOM 960 O O . ASN A 1 126 ? 0.997 -6.582 6.656 1.00 95.06 126 ASN A O 1
ATOM 964 N N . ILE A 1 127 ? 2.603 -7.097 8.149 1.00 92.00 127 ILE A N 1
ATOM 965 C CA . ILE A 1 127 ? 3.528 -7.710 7.183 1.00 92.00 127 ILE A CA 1
ATOM 966 C C . ILE A 1 127 ? 2.919 -8.979 6.569 1.00 92.00 127 ILE A C 1
ATOM 968 O O . ILE A 1 127 ? 3.059 -9.192 5.370 1.00 92.00 127 ILE A O 1
ATOM 972 N N . GLY A 1 128 ? 2.216 -9.794 7.364 1.00 90.12 128 GLY A N 1
ATOM 973 C CA . GLY A 1 128 ? 1.605 -11.041 6.891 1.00 90.12 128 GLY A CA 1
ATOM 974 C C . GLY A 1 128 ? 0.463 -10.798 5.906 1.00 90.12 128 GLY A C 1
ATOM 975 O O . GLY A 1 128 ? 0.346 -11.512 4.918 1.00 90.12 128 GLY A O 1
ATOM 976 N N . ALA A 1 129 ? -0.321 -9.743 6.137 1.00 92.56 129 ALA A N 1
ATOM 977 C CA . ALA A 1 129 ? -1.357 -9.299 5.206 1.00 92.56 129 ALA A CA 1
ATOM 978 C C . ALA A 1 129 ? -0.820 -8.387 4.087 1.00 92.56 129 ALA A C 1
ATOM 980 O O . ALA A 1 129 ? -1.592 -7.972 3.233 1.00 92.56 129 ALA A O 1
ATOM 981 N N . LYS A 1 130 ? 0.472 -8.016 4.119 1.00 95.00 130 LYS A N 1
ATOM 982 C CA . LYS A 1 130 ? 1.089 -7.009 3.236 1.00 95.00 130 LYS A CA 1
ATOM 983 C C . LYS A 1 130 ? 0.221 -5.754 3.097 1.00 95.00 130 LYS A C 1
ATOM 985 O O . LYS A 1 130 ? 0.024 -5.234 2.001 1.00 95.00 130 LYS A O 1
ATOM 990 N N . ARG A 1 131 ? -0.309 -5.262 4.222 1.00 96.31 131 ARG A N 1
ATOM 991 C CA . ARG A 1 131 ? -1.295 -4.175 4.234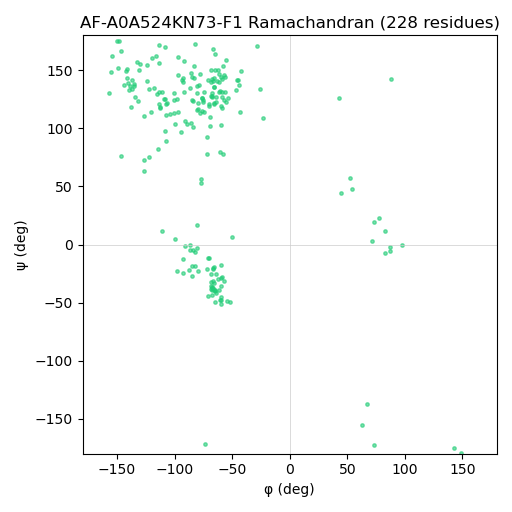 1.00 96.31 131 ARG A CA 1
ATOM 992 C C . ARG A 1 131 ? -1.063 -3.192 5.372 1.00 96.31 131 ARG A C 1
ATOM 994 O O . ARG A 1 131 ? -0.743 -3.578 6.499 1.00 96.31 131 ARG A O 1
ATOM 1001 N N . ILE A 1 132 ? -1.224 -1.909 5.070 1.00 97.44 132 ILE A N 1
ATOM 1002 C CA . ILE A 1 132 ? -1.232 -0.825 6.051 1.00 97.44 132 ILE A CA 1
ATOM 1003 C C . ILE A 1 132 ? -2.669 -0.528 6.468 1.00 97.44 132 ILE A C 1
ATOM 1005 O O . ILE A 1 132 ? -3.565 -0.495 5.633 1.00 97.44 132 ILE A O 1
ATOM 1009 N N . PHE A 1 133 ? -2.857 -0.242 7.752 1.00 98.06 133 PHE A N 1
ATOM 1010 C CA . PHE A 1 133 ? -4.070 0.296 8.350 1.00 98.06 133 PHE A CA 1
ATOM 1011 C C . PHE A 1 133 ? -3.716 1.632 9.006 1.00 98.06 133 PHE A C 1
ATOM 1013 O O . PHE A 1 133 ? -2.916 1.690 9.939 1.00 98.06 133 PHE A O 1
ATOM 1020 N N . TYR A 1 134 ? -4.266 2.720 8.483 1.00 97.88 134 TYR A N 1
ATOM 1021 C CA . TYR A 1 134 ? -4.144 4.060 9.030 1.00 97.88 134 TYR A CA 1
ATOM 1022 C C . TYR A 1 134 ? -5.413 4.415 9.803 1.00 97.88 134 TYR A C 1
ATOM 1024 O O . TYR A 1 134 ? -6.508 4.393 9.250 1.00 97.88 134 TYR A O 1
ATOM 1032 N N . TYR A 1 135 ? -5.246 4.783 11.068 1.00 97.00 135 TYR A N 1
ATOM 1033 C CA . TYR A 1 135 ? -6.292 5.240 11.971 1.00 97.00 135 TYR A CA 1
ATOM 1034 C C . TYR A 1 135 ? -6.125 6.750 12.199 1.00 97.00 135 TYR A C 1
ATOM 1036 O O . TYR A 1 135 ? -5.269 7.173 12.992 1.00 97.00 135 TYR A O 1
ATOM 1044 N N . PRO A 1 136 ? -6.886 7.595 11.476 1.00 95.50 136 PRO A N 1
ATOM 1045 C CA . PRO A 1 136 ? -6.927 9.026 11.728 1.00 95.50 136 PRO A CA 1
ATOM 1046 C C . PRO A 1 136 ? -7.370 9.325 13.162 1.00 95.50 136 PRO A C 1
ATOM 1048 O O . PRO A 1 136 ? -8.117 8.564 13.773 1.00 95.50 136 PRO A O 1
ATOM 1051 N N . LYS A 1 137 ? -6.947 10.476 13.692 1.00 93.81 137 LYS A N 1
ATOM 1052 C CA . LYS A 1 137 ? -7.450 10.945 14.986 1.00 93.81 137 LYS A CA 1
ATOM 1053 C C . LYS A 1 137 ? -8.949 11.214 14.877 1.00 93.81 137 LYS A C 1
ATOM 1055 O O . LYS A 1 137 ? -9.360 11.974 14.006 1.00 93.81 137 LYS A O 1
ATOM 1060 N N . VAL A 1 138 ? -9.723 10.624 15.780 1.00 89.44 138 VAL A N 1
ATOM 1061 C CA . VAL A 1 138 ? -11.172 10.830 15.868 1.00 89.44 138 VAL A CA 1
ATOM 1062 C C . VAL A 1 138 ? -11.440 12.193 16.503 1.00 89.44 138 VAL A C 1
ATOM 1064 O O . VAL A 1 138 ? -10.907 12.487 17.577 1.00 89.44 138 VAL A O 1
ATOM 1067 N N . THR A 1 139 ? -12.229 13.039 15.841 1.00 87.38 139 THR A N 1
ATOM 1068 C CA . THR A 1 139 ? -12.692 14.303 16.429 1.00 87.38 139 THR A CA 1
ATOM 1069 C C . THR A 1 139 ? -14.039 14.113 17.132 1.00 87.38 139 THR A C 1
ATOM 1071 O O . THR A 1 139 ? -14.752 13.138 16.897 1.00 87.38 139 THR A O 1
ATOM 1074 N N . THR A 1 140 ? -14.381 15.002 18.068 1.00 85.19 140 THR A N 1
ATOM 1075 C CA . THR A 1 140 ? -15.606 14.874 18.870 1.00 85.19 140 THR A CA 1
ATOM 1076 C C . THR A 1 140 ? -16.849 14.838 17.978 1.00 85.19 140 THR A C 1
ATOM 1078 O O . THR A 1 140 ? -17.161 15.827 17.321 1.00 85.19 140 THR A O 1
ATOM 1081 N N . GLY A 1 141 ? -17.588 13.725 18.016 1.00 84.00 141 GLY A N 1
ATOM 1082 C CA . GLY A 1 141 ? -18.822 13.532 17.248 1.00 84.00 141 GLY A CA 1
ATOM 1083 C C . GLY A 1 141 ? -18.652 12.761 15.936 1.00 84.00 141 GLY A C 1
ATOM 1084 O O . GLY A 1 141 ? -19.651 12.525 15.263 1.00 84.00 141 GLY A O 1
ATOM 1085 N N . GLU A 1 142 ? -17.434 12.341 15.583 1.00 87.62 142 GLU A N 1
ATOM 1086 C CA . GLU A 1 142 ? -17.184 11.487 14.416 1.00 87.62 142 GLU A CA 1
ATOM 1087 C C . GLU A 1 142 ? -17.070 10.006 14.799 1.00 87.62 142 GLU A C 1
ATOM 1089 O O . GLU A 1 142 ? -16.531 9.653 15.852 1.00 87.62 142 GLU A O 1
ATOM 1094 N N . SER A 1 143 ? -17.536 9.129 13.908 1.00 89.75 143 SER A N 1
ATOM 1095 C CA . SER A 1 143 ? -17.272 7.694 14.004 1.00 89.75 143 SER A CA 1
ATOM 1096 C C . SER A 1 143 ? -15.786 7.413 13.744 1.00 89.75 143 SER A C 1
ATOM 1098 O O . SER A 1 143 ? -15.200 8.009 12.832 1.00 89.75 143 SER A O 1
ATOM 1100 N N . PRO A 1 144 ? -15.154 6.490 14.489 1.00 93.19 144 PRO A N 1
ATOM 1101 C CA . PRO A 1 144 ? -13.821 6.015 14.156 1.00 93.19 144 PRO A CA 1
ATOM 1102 C C . PRO A 1 144 ? -13.794 5.404 12.756 1.00 93.19 144 PRO A C 1
ATOM 1104 O O . PRO A 1 144 ? -14.727 4.721 12.336 1.00 93.19 144 PRO A O 1
ATOM 1107 N N . VAL A 1 145 ? -12.698 5.632 12.041 1.00 95.38 145 VAL A N 1
ATOM 1108 C CA . VAL A 1 145 ? -12.486 5.118 10.688 1.00 95.38 145 VAL A CA 1
ATOM 1109 C C . VAL A 1 145 ? -11.105 4.494 10.562 1.00 95.38 145 VAL A C 1
ATOM 1111 O O . VAL A 1 145 ? -10.176 4.852 11.290 1.00 95.38 145 VAL A O 1
ATOM 1114 N N . VAL A 1 146 ? -10.956 3.608 9.589 1.00 97.00 146 VAL A N 1
ATOM 1115 C CA . VAL A 1 146 ? -9.669 3.093 9.130 1.00 97.00 146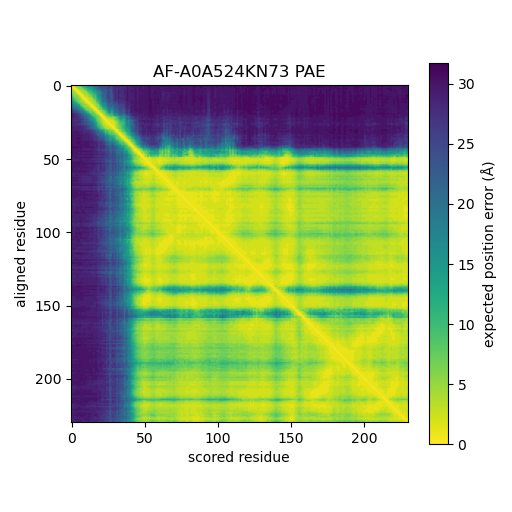 VAL A CA 1
ATOM 1116 C C . VAL A 1 146 ? -9.535 3.352 7.637 1.00 97.00 146 VAL A C 1
ATOM 1118 O O . VAL A 1 146 ? -10.508 3.238 6.896 1.00 97.00 146 VAL A O 1
ATOM 1121 N N . VAL A 1 147 ? -8.335 3.723 7.202 1.00 97.56 147 VAL A N 1
ATOM 1122 C CA . VAL A 1 147 ? -7.943 3.756 5.791 1.00 97.56 147 VAL A CA 1
ATOM 1123 C C . VAL A 1 147 ? -6.918 2.656 5.574 1.00 97.56 147 VAL A C 1
ATOM 1125 O O . VAL A 1 147 ? -5.978 2.557 6.362 1.00 97.56 147 VAL A O 1
ATOM 1128 N N . THR A 1 148 ? -7.066 1.817 4.558 1.00 97.38 148 THR A N 1
ATOM 1129 C CA . THR A 1 148 ? -6.178 0.669 4.374 1.00 97.38 148 THR A CA 1
ATOM 1130 C C . THR A 1 148 ? -5.711 0.504 2.944 1.00 97.38 148 THR A C 1
ATOM 1132 O O . THR A 1 148 ? -6.521 0.583 2.037 1.00 97.38 148 THR A O 1
ATOM 1135 N N . HIS A 1 149 ? -4.417 0.216 2.771 1.00 97.00 149 HIS A N 1
ATOM 1136 C CA . HIS A 1 149 ? -3.772 0.071 1.466 1.00 97.00 149 HIS A CA 1
ATOM 1137 C C . HIS A 1 149 ? -2.829 -1.131 1.431 1.00 97.00 149 HIS A C 1
ATOM 1139 O O . HIS A 1 149 ? -2.104 -1.357 2.413 1.00 97.00 149 HIS A O 1
ATOM 1145 N N . PRO A 1 150 ? -2.768 -1.865 0.310 1.00 96.81 150 PRO A N 1
ATOM 1146 C CA . PRO A 1 150 ? -1.785 -2.913 0.105 1.00 96.81 150 PRO A CA 1
ATOM 1147 C C . PRO A 1 150 ? -0.389 -2.298 -0.029 1.00 96.81 150 PRO A C 1
ATOM 1149 O O . PRO A 1 150 ? -0.208 -1.170 -0.495 1.00 96.81 150 PRO A O 1
ATOM 1152 N N . VAL A 1 151 ? 0.630 -3.046 0.377 1.00 95.38 151 VAL A N 1
ATOM 1153 C CA . VAL A 1 151 ? 2.032 -2.643 0.261 1.00 95.38 151 VAL A CA 1
ATOM 1154 C C . VAL A 1 151 ? 2.860 -3.759 -0.356 1.00 95.38 151 VAL A C 1
ATOM 1156 O O . VAL A 1 151 ? 2.561 -4.935 -0.195 1.00 95.38 151 VAL A O 1
ATOM 1159 N N . GLY A 1 152 ? 3.922 -3.394 -1.068 1.00 92.38 152 GLY A N 1
ATOM 1160 C CA . GLY A 1 152 ? 5.024 -4.321 -1.322 1.00 92.38 152 GLY A CA 1
ATOM 1161 C C . GLY A 1 152 ? 5.970 -4.318 -0.124 1.00 92.38 152 GLY A C 1
ATOM 1162 O O . GLY A 1 152 ? 6.197 -3.262 0.480 1.00 92.38 152 GLY A O 1
ATOM 1163 N N . ILE A 1 153 ? 6.524 -5.475 0.225 1.00 87.00 153 ILE A N 1
ATOM 1164 C CA . ILE A 1 153 ? 7.554 -5.575 1.268 1.00 87.00 153 ILE A CA 1
ATOM 1165 C C . ILE A 1 153 ? 8.924 -5.888 0.657 1.00 87.00 153 ILE A C 1
ATOM 1167 O O . ILE A 1 153 ? 9.061 -6.116 -0.544 1.00 87.00 153 ILE A O 1
ATOM 1171 N N . GLY A 1 154 ? 9.979 -5.808 1.472 1.00 76.38 154 GLY A N 1
ATOM 1172 C CA . GLY A 1 154 ? 11.327 -6.143 1.021 1.00 76.38 154 GLY A CA 1
ATOM 1173 C C . GLY A 1 154 ? 11.388 -7.565 0.458 1.00 76.38 154 GLY A C 1
ATOM 1174 O O . GLY A 1 154 ? 10.734 -8.468 0.975 1.00 76.38 154 GLY A O 1
ATOM 1175 N N . ARG A 1 155 ? 12.200 -7.761 -0.590 1.00 73.06 155 ARG A N 1
ATOM 1176 C CA . ARG A 1 155 ? 12.472 -9.095 -1.146 1.00 73.06 155 ARG A CA 1
ATOM 1177 C C . ARG A 1 155 ? 13.002 -10.038 -0.067 1.00 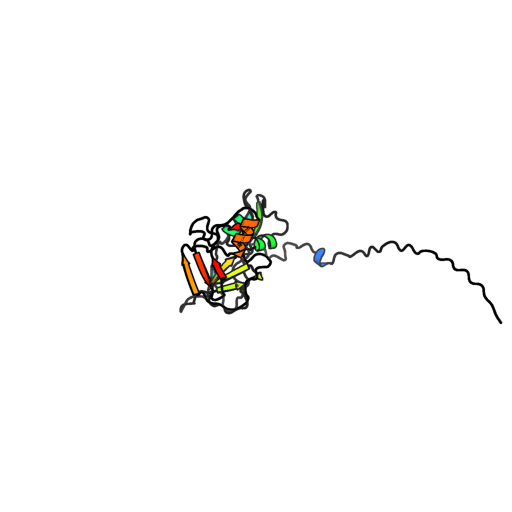73.06 155 ARG A C 1
ATOM 1179 O O . ARG A 1 155 ? 13.573 -9.594 0.931 1.00 73.06 155 ARG A O 1
ATOM 1186 N N . GLU A 1 156 ? 12.885 -11.338 -0.306 1.00 65.06 156 GLU A N 1
ATOM 1187 C CA . GLU A 1 156 ? 13.434 -12.360 0.583 1.00 65.06 156 GLU A CA 1
ATOM 1188 C C . GLU A 1 156 ? 14.891 -12.041 0.986 1.00 65.06 156 GLU A C 1
ATOM 1190 O O . GLU A 1 156 ? 15.718 -11.624 0.171 1.00 65.06 156 GLU A O 1
ATOM 1195 N N . GLY A 1 157 ? 15.182 -12.148 2.286 1.00 62.38 157 GLY A N 1
ATOM 1196 C CA . GLY A 1 157 ? 16.460 -11.736 2.878 1.00 62.38 157 GLY A CA 1
ATOM 1197 C C . GLY A 1 157 ? 16.551 -10.261 3.306 1.00 62.38 157 GLY A C 1
ATOM 1198 O O . GLY A 1 157 ? 17.531 -9.887 3.950 1.00 62.38 157 GLY A O 1
ATOM 1199 N N . TRP A 1 158 ? 15.545 -9.428 3.017 1.00 72.25 158 TRP A N 1
ATOM 1200 C CA . TRP A 1 158 ? 15.450 -8.026 3.453 1.00 72.25 158 TRP A CA 1
ATOM 1201 C C . TRP A 1 158 ? 14.268 -7.859 4.412 1.00 72.25 158 TRP A C 1
ATOM 1203 O O . TRP A 1 158 ? 13.169 -7.476 4.022 1.00 72.25 158 TRP A O 1
ATOM 1213 N N . VAL A 1 159 ? 14.494 -8.188 5.684 1.00 78.31 159 VAL A N 1
ATOM 1214 C CA . VAL A 1 159 ? 13.433 -8.250 6.698 1.00 78.31 159 VAL A CA 1
ATOM 1215 C C . VAL A 1 159 ? 12.921 -6.853 7.043 1.00 78.31 159 VAL A C 1
ATOM 1217 O O . VAL A 1 159 ? 13.673 -6.016 7.543 1.00 78.31 159 VAL A O 1
ATOM 1220 N N . THR A 1 160 ? 11.622 -6.624 6.847 1.00 83.25 160 THR A N 1
ATOM 1221 C CA . THR A 1 160 ? 10.925 -5.467 7.420 1.00 83.25 160 THR A CA 1
ATOM 1222 C C . THR A 1 160 ? 10.945 -5.571 8.955 1.00 83.25 160 THR A C 1
ATOM 1224 O O . THR A 1 160 ? 10.465 -6.571 9.490 1.00 83.25 160 THR A O 1
ATOM 1227 N N . PRO A 1 161 ? 11.488 -4.580 9.688 1.00 86.44 161 PRO A N 1
ATOM 1228 C CA . PRO A 1 161 ? 11.601 -4.638 11.139 1.00 86.44 161 PRO A CA 1
ATOM 1229 C C . PRO A 1 161 ? 10.237 -4.741 11.814 1.00 86.44 161 PRO A C 1
ATOM 1231 O O . PRO A 1 161 ? 9.299 -4.034 11.448 1.00 86.44 161 PRO A O 1
ATOM 1234 N N . ILE A 1 162 ? 10.163 -5.570 12.853 1.00 90.50 162 ILE A N 1
ATOM 1235 C CA . ILE A 1 162 ? 9.004 -5.650 13.740 1.00 90.50 162 ILE A CA 1
ATOM 1236 C C . ILE A 1 162 ? 9.232 -4.697 14.914 1.00 90.50 162 ILE A C 1
ATOM 1238 O O . ILE A 1 162 ? 10.290 -4.718 15.545 1.00 90.50 162 ILE A O 1
ATOM 1242 N N . GLY A 1 163 ? 8.231 -3.875 15.217 1.00 93.31 163 GLY A N 1
ATOM 1243 C CA . GLY A 1 163 ? 8.226 -2.987 16.375 1.00 93.31 163 GLY A CA 1
ATOM 1244 C C . GLY A 1 163 ? 7.570 -1.643 16.083 1.00 93.31 163 GLY A C 1
ATOM 1245 O O . GLY A 1 163 ? 7.056 -1.400 14.992 1.00 93.31 163 GLY A O 1
ATOM 1246 N N . SER A 1 164 ? 7.623 -0.751 17.068 1.00 95.44 164 SER A N 1
ATOM 1247 C CA . SER A 1 164 ? 7.052 0.592 16.964 1.00 95.44 164 SER A CA 1
ATOM 1248 C C . SER A 1 164 ? 8.089 1.604 16.488 1.00 95.44 164 SER A C 1
ATOM 1250 O O . SER A 1 164 ? 9.245 1.594 16.913 1.00 95.44 164 SER A O 1
ATOM 1252 N N . THR A 1 165 ? 7.665 2.521 15.623 1.00 96.00 165 THR A N 1
ATOM 1253 C CA . THR A 1 165 ? 8.489 3.631 15.137 1.00 96.00 165 THR A CA 1
ATOM 1254 C C . THR A 1 165 ? 7.622 4.853 14.858 1.00 96.00 165 THR A C 1
ATOM 1256 O O . THR A 1 165 ? 6.399 4.797 14.959 1.00 96.00 165 THR A O 1
ATOM 1259 N N . THR A 1 166 ? 8.248 5.971 14.506 1.00 96.81 166 THR A N 1
ATOM 1260 C CA . THR A 1 166 ? 7.557 7.216 14.163 1.00 96.81 166 THR A CA 1
ATOM 1261 C C . THR A 1 166 ? 7.962 7.694 12.778 1.00 96.81 166 THR A C 1
ATOM 1263 O O . THR A 1 166 ? 9.054 7.402 12.289 1.00 96.81 166 THR A O 1
ATOM 1266 N N . VAL A 1 167 ? 7.076 8.454 12.133 1.00 97.19 167 VAL A N 1
ATOM 1267 C CA . VAL A 1 167 ? 7.429 9.193 10.918 1.00 97.19 167 VAL A CA 1
ATOM 1268 C C . VAL A 1 167 ? 8.280 10.393 11.324 1.00 97.19 167 VAL A C 1
ATOM 1270 O O . VAL A 1 167 ? 7.786 11.310 11.975 1.00 97.19 167 VAL A O 1
ATOM 1273 N N . VAL A 1 168 ? 9.551 10.398 10.922 1.00 97.38 168 VAL A N 1
ATOM 1274 C CA . VAL A 1 168 ? 10.509 11.464 11.266 1.00 97.38 168 VAL A CA 1
ATOM 1275 C C . VAL A 1 168 ? 10.567 12.570 10.216 1.00 97.38 168 VAL A C 1
ATOM 1277 O O . VAL A 1 168 ? 10.932 13.701 10.523 1.00 97.38 168 VAL A O 1
ATOM 1280 N N . SER A 1 169 ? 10.204 12.270 8.968 1.00 97.00 169 SER A N 1
ATOM 1281 C CA . SER A 1 169 ? 10.104 13.278 7.911 1.00 97.00 169 SER A CA 1
ATOM 1282 C C . SER A 1 169 ? 9.138 12.845 6.818 1.00 97.00 169 SER A C 1
ATOM 1284 O O . SER A 1 169 ? 9.064 11.662 6.486 1.00 97.00 169 SER A O 1
ATOM 1286 N N . LYS A 1 170 ? 8.470 13.820 6.201 1.00 97.88 170 LYS A N 1
ATOM 1287 C CA . LYS A 1 170 ? 7.628 13.631 5.016 1.00 97.88 170 LYS A CA 1
ATOM 1288 C C . LYS A 1 170 ? 8.248 14.399 3.855 1.00 97.88 170 LYS A C 1
ATOM 1290 O O . LYS A 1 170 ? 8.582 15.572 4.013 1.00 97.88 170 LYS A O 1
ATOM 1295 N N . THR A 1 171 ? 8.429 13.751 2.714 1.00 98.00 171 THR A N 1
ATOM 1296 C CA . THR A 1 171 ? 9.091 14.348 1.549 1.00 98.00 171 THR A CA 1
ATOM 1297 C C . THR A 1 171 ? 8.255 14.105 0.304 1.00 98.00 171 THR A C 1
ATOM 1299 O O . THR A 1 171 ? 7.953 12.960 -0.023 1.00 98.00 171 THR A O 1
ATOM 1302 N N . LYS A 1 172 ? 7.900 15.193 -0.381 1.00 98.06 172 LYS A N 1
ATOM 1303 C CA . LYS A 1 172 ? 7.391 15.170 -1.753 1.00 98.06 172 LYS A CA 1
ATOM 1304 C C . LYS A 1 172 ? 8.580 15.168 -2.717 1.00 98.06 172 LYS A C 1
ATOM 1306 O O . LYS A 1 172 ? 9.589 15.802 -2.412 1.00 98.06 172 LYS A O 1
ATOM 1311 N N . ASP A 1 173 ? 8.449 14.463 -3.835 1.00 97.38 173 ASP A N 1
ATOM 1312 C CA . ASP A 1 173 ? 9.449 14.370 -4.901 1.00 97.38 173 ASP A CA 1
ATOM 1313 C C . ASP A 1 173 ? 10.841 13.965 -4.353 1.00 97.38 173 ASP A C 1
ATOM 1315 O O . ASP A 1 173 ? 11.823 14.704 -4.483 1.00 97.38 173 ASP A O 1
ATOM 1319 N N . PRO A 1 174 ? 10.949 12.811 -3.658 1.00 97.25 174 PRO A N 1
ATOM 1320 C CA . PRO A 1 174 ? 12.187 12.408 -3.001 1.00 97.25 174 PRO A CA 1
ATOM 1321 C C . PRO A 1 174 ? 13.289 12.081 -4.015 1.00 97.25 174 PRO A C 1
ATOM 1323 O O . PRO A 1 174 ? 13.059 11.417 -5.016 1.00 97.25 174 PRO A O 1
ATOM 1326 N N . VAL A 1 175 ? 14.536 12.445 -3.709 1.00 96.88 175 VAL 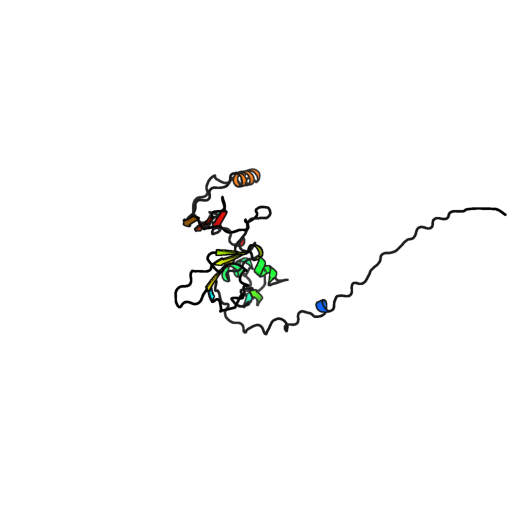A N 1
ATOM 1327 C CA . VAL A 1 175 ? 15.712 11.930 -4.432 1.00 96.88 175 VAL A CA 1
ATOM 1328 C C . VAL A 1 175 ? 16.119 10.589 -3.829 1.00 96.88 175 VAL A C 1
ATOM 1330 O O . VAL A 1 175 ? 16.430 10.516 -2.633 1.00 96.88 175 VAL A O 1
ATOM 1333 N N . TRP A 1 176 ? 16.194 9.540 -4.648 1.00 95.69 176 TRP A N 1
ATOM 1334 C CA . TRP A 1 176 ? 16.690 8.246 -4.190 1.00 95.69 176 TRP A CA 1
ATOM 1335 C C . TRP A 1 176 ? 18.218 8.244 -4.164 1.00 95.69 176 TRP A C 1
ATOM 1337 O O . TRP A 1 176 ? 18.885 8.373 -5.190 1.00 95.69 176 TRP A O 1
ATOM 1347 N N . LYS A 1 177 ? 18.793 8.111 -2.966 1.00 94.69 177 LYS A N 1
ATOM 1348 C CA . LYS A 1 177 ? 20.228 7.862 -2.787 1.00 94.69 177 LYS A CA 1
ATOM 1349 C C . LYS A 1 177 ? 20.457 6.359 -2.887 1.00 94.69 177 LYS A C 1
ATOM 1351 O O . LYS A 1 177 ? 20.140 5.642 -1.940 1.00 94.69 177 LYS A O 1
ATOM 1356 N N . VAL A 1 178 ? 21.001 5.903 -4.012 1.00 93.31 178 VAL A N 1
ATOM 1357 C CA . VAL A 1 178 ? 21.163 4.471 -4.281 1.00 93.31 178 VAL A CA 1
ATOM 1358 C C . VAL A 1 178 ? 22.170 3.876 -3.290 1.00 93.31 178 VAL A C 1
ATOM 1360 O O . VAL A 1 178 ? 23.319 4.346 -3.253 1.00 93.31 178 VAL A O 1
ATOM 1363 N N . PRO A 1 179 ? 21.778 2.872 -2.478 1.00 90.75 179 PRO A N 1
ATOM 1364 C CA . PRO A 1 179 ? 22.691 2.213 -1.552 1.00 90.75 179 PRO A CA 1
ATOM 1365 C C . PRO A 1 179 ? 23.905 1.631 -2.279 1.00 90.75 179 PRO A C 1
ATOM 1367 O O . PRO A 1 179 ? 23.801 1.158 -3.409 1.00 90.75 179 PRO A O 1
ATOM 1370 N N . ALA A 1 180 ? 25.067 1.637 -1.622 1.00 92.38 180 ALA A N 1
ATOM 1371 C CA . ALA A 1 180 ? 26.299 1.129 -2.226 1.00 92.38 180 ALA A CA 1
ATOM 1372 C C . ALA A 1 180 ? 26.194 -0.356 -2.619 1.00 92.38 180 ALA A C 1
ATOM 1374 O O . ALA A 1 180 ? 26.713 -0.737 -3.664 1.00 92.38 180 ALA A O 1
ATOM 1375 N N . SER A 1 181 ? 25.484 -1.163 -1.822 1.00 90.62 181 SER A N 1
ATOM 1376 C CA . SER A 1 181 ? 25.200 -2.572 -2.119 1.00 90.62 181 SER A CA 1
ATOM 1377 C C . SER A 1 181 ? 24.404 -2.740 -3.412 1.00 90.62 181 SER A C 1
ATOM 1379 O O . SER A 1 181 ? 24.815 -3.505 -4.274 1.00 90.62 181 SER A O 1
ATOM 1381 N N . ILE A 1 182 ? 23.330 -1.965 -3.585 1.00 90.75 182 ILE A N 1
ATOM 1382 C CA . ILE A 1 182 ? 22.489 -1.999 -4.788 1.00 90.75 182 ILE A CA 1
ATOM 1383 C C . ILE A 1 182 ? 23.276 -1.546 -6.021 1.00 90.75 182 ILE A C 1
ATOM 1385 O O . ILE A 1 182 ? 23.200 -2.191 -7.058 1.00 90.75 182 ILE A O 1
ATOM 1389 N N . ARG A 1 183 ? 24.098 -0.491 -5.919 1.00 94.19 183 ARG A N 1
ATOM 1390 C CA . ARG A 1 183 ? 24.966 -0.087 -7.044 1.00 94.19 183 ARG A CA 1
ATOM 1391 C C . ARG A 1 183 ? 25.958 -1.177 -7.441 1.00 94.19 183 ARG A C 1
ATOM 1393 O O . ARG A 1 183 ? 26.226 -1.330 -8.626 1.00 94.19 183 ARG A O 1
ATOM 1400 N N . LYS A 1 184 ? 26.516 -1.893 -6.459 1.00 95.00 184 LYS A N 1
ATOM 1401 C CA . LYS A 1 184 ? 27.441 -3.004 -6.703 1.00 95.00 184 LYS A CA 1
ATOM 1402 C C . LYS A 1 184 ? 26.730 -4.158 -7.416 1.00 95.00 184 LYS A C 1
ATOM 1404 O O . LYS A 1 184 ? 27.217 -4.581 -8.453 1.00 95.00 184 LYS A O 1
ATOM 1409 N N . GLU A 1 185 ? 25.573 -4.586 -6.911 1.00 92.81 185 GLU A N 1
ATOM 1410 C CA . GLU A 1 185 ? 24.739 -5.637 -7.520 1.00 92.81 185 GLU A CA 1
ATOM 1411 C C . GLU A 1 185 ? 24.401 -5.312 -8.985 1.00 92.81 185 GLU A C 1
ATOM 1413 O O . GLU A 1 185 ? 24.626 -6.119 -9.880 1.00 92.81 185 GLU A O 1
ATOM 1418 N N . HIS A 1 186 ? 23.949 -4.086 -9.247 1.00 94.31 186 HIS A N 1
ATOM 1419 C CA . HIS A 1 186 ? 23.626 -3.605 -10.590 1.00 94.31 186 HIS A CA 1
ATOM 1420 C C . HIS A 1 186 ? 24.845 -3.530 -11.524 1.00 94.31 186 HIS A C 1
ATOM 1422 O O . HIS A 1 186 ? 24.764 -3.913 -12.691 1.00 94.31 186 HIS A O 1
ATOM 1428 N N . ALA A 1 187 ? 26.001 -3.093 -11.014 1.00 95.25 187 ALA A N 1
ATOM 1429 C CA . ALA A 1 187 ? 27.242 -3.084 -11.785 1.00 95.25 187 ALA A CA 1
ATOM 1430 C C . ALA A 1 187 ? 27.723 -4.505 -12.136 1.00 95.25 187 ALA A C 1
ATOM 1432 O O . ALA A 1 187 ? 28.186 -4.726 -13.253 1.00 95.25 187 ALA A O 1
ATOM 1433 N N . GLU A 1 188 ? 27.586 -5.466 -11.216 1.00 96.31 188 GLU A N 1
ATOM 1434 C CA . GLU A 1 188 ? 27.907 -6.884 -11.450 1.00 96.31 188 GLU A CA 1
ATOM 1435 C C . GLU A 1 188 ? 26.960 -7.530 -12.474 1.00 96.31 188 GLU A C 1
ATOM 1437 O O . GLU A 1 188 ? 27.388 -8.386 -13.247 1.00 96.31 188 GLU A O 1
ATOM 1442 N N . ALA A 1 189 ? 25.705 -7.077 -12.535 1.00 95.06 189 ALA A N 1
ATOM 1443 C CA . ALA A 1 189 ? 24.713 -7.509 -13.519 1.00 95.06 189 ALA A CA 1
ATOM 1444 C C . ALA A 1 189 ? 24.841 -6.822 -14.898 1.00 95.06 189 ALA A C 1
ATOM 1446 O O . ALA A 1 189 ? 24.091 -7.153 -15.814 1.00 95.06 189 ALA A O 1
ATOM 1447 N N . GLY A 1 190 ? 25.775 -5.877 -15.069 1.00 96.19 190 GLY A N 1
ATOM 1448 C CA . GLY A 1 190 ? 25.988 -5.161 -16.333 1.00 96.19 190 GLY A CA 1
ATOM 1449 C C . GLY A 1 190 ? 25.057 -3.964 -16.581 1.00 96.19 190 GLY A C 1
ATOM 1450 O O . GLY A 1 190 ? 25.066 -3.423 -17.684 1.00 96.19 190 GLY A O 1
ATOM 1451 N N . ASP A 1 191 ? 24.301 -3.521 -15.573 1.00 94.81 191 ASP A N 1
ATOM 1452 C CA . ASP A 1 191 ? 23.390 -2.364 -15.631 1.00 94.81 191 ASP A CA 1
ATOM 1453 C C . ASP A 1 191 ? 23.691 -1.375 -14.485 1.00 94.81 191 ASP A C 1
ATOM 1455 O O . ASP A 1 191 ? 22.972 -1.333 -13.485 1.00 94.81 191 ASP A O 1
ATOM 1459 N N . PRO A 1 192 ? 24.804 -0.619 -14.547 1.00 93.69 192 PRO A N 1
ATOM 1460 C CA . PRO A 1 192 ? 25.261 0.202 -13.431 1.00 93.69 192 PRO A CA 1
ATOM 1461 C C . PRO A 1 192 ? 24.320 1.381 -13.134 1.00 93.69 192 PRO A C 1
ATOM 1463 O O . PRO A 1 192 ? 24.057 2.229 -13.983 1.00 93.69 192 PRO A O 1
ATOM 1466 N N . LEU A 1 193 ? 23.904 1.506 -11.869 1.00 93.81 193 LEU A N 1
ATOM 1467 C CA . LEU A 1 193 ? 23.061 2.612 -11.406 1.00 93.81 193 LEU A CA 1
ATOM 1468 C C . LEU A 1 193 ? 23.862 3.864 -11.001 1.00 93.81 193 LEU A C 1
ATOM 1470 O O . LEU A 1 193 ? 24.941 3.752 -10.401 1.00 93.81 193 LEU A O 1
ATOM 1474 N N . PRO A 1 194 ? 23.306 5.076 -11.204 1.00 95.25 194 PRO A N 1
ATOM 1475 C CA . PRO A 1 194 ? 23.905 6.307 -10.699 1.00 95.25 194 PRO A CA 1
ATOM 1476 C C . PRO A 1 194 ? 23.911 6.344 -9.162 1.00 95.25 194 PRO A C 1
ATOM 1478 O O . PRO A 1 194 ? 23.171 5.640 -8.480 1.00 95.25 194 PRO A O 1
ATOM 1481 N N . ALA A 1 195 ? 24.714 7.235 -8.571 1.00 96.12 195 ALA A N 1
ATOM 1482 C CA . ALA A 1 195 ? 24.714 7.437 -7.116 1.00 96.12 195 ALA A CA 1
ATOM 1483 C C . ALA A 1 195 ? 23.379 7.983 -6.578 1.00 96.12 195 ALA A C 1
ATOM 1485 O O . ALA A 1 195 ? 23.059 7.816 -5.396 1.00 96.12 195 ALA A O 1
ATOM 1486 N N . ARG A 1 196 ? 22.627 8.681 -7.434 1.00 96.62 196 ARG A N 1
ATOM 1487 C CA . ARG A 1 196 ? 21.360 9.334 -7.117 1.00 96.62 196 ARG A CA 1
ATOM 1488 C C . ARG A 1 196 ? 20.424 9.237 -8.309 1.00 96.62 196 ARG A C 1
ATOM 1490 O O . ARG A 1 196 ? 20.852 9.518 -9.424 1.00 96.62 196 ARG A O 1
ATOM 1497 N N . VAL A 1 197 ? 19.163 8.928 -8.044 1.00 96.75 197 VAL A N 1
ATOM 1498 C CA . VAL A 1 197 ? 18.079 9.041 -9.023 1.00 96.75 197 VAL A CA 1
ATOM 1499 C C . VAL A 1 197 ? 17.219 10.245 -8.620 1.00 96.75 197 VAL A C 1
ATOM 1501 O O . VAL A 1 197 ? 16.768 10.298 -7.468 1.00 96.75 197 VAL A O 1
ATOM 1504 N N . PRO A 1 198 ? 17.067 11.261 -9.492 1.00 96.88 198 PRO A N 1
ATOM 1505 C CA . PRO A 1 198 ? 16.266 12.446 -9.194 1.00 96.88 198 PRO A CA 1
ATOM 1506 C C . PRO A 1 198 ? 14.780 12.093 -9.076 1.00 96.88 198 PRO A C 1
ATOM 1508 O O . PRO A 1 198 ? 14.358 10.990 -9.414 1.00 96.88 198 PRO A O 1
ATOM 1511 N N . ALA A 1 199 ? 13.973 13.026 -8.576 1.00 97.50 199 ALA A N 1
ATOM 1512 C CA . ALA A 1 199 ? 12.524 12.876 -8.623 1.00 97.50 199 ALA A CA 1
ATOM 1513 C C . ALA A 1 199 ? 12.029 12.789 -10.075 1.00 97.50 199 ALA A C 1
ATOM 1515 O O . ALA A 1 199 ? 12.592 13.427 -10.965 1.00 97.50 199 ALA A O 1
ATOM 1516 N N . GLY A 1 200 ? 10.973 12.011 -10.297 1.00 95.25 200 GLY A N 1
ATOM 1517 C CA . GLY A 1 200 ? 10.379 11.809 -11.613 1.00 95.25 200 GLY A CA 1
ATOM 1518 C C . GLY A 1 200 ? 9.770 10.414 -11.768 1.00 95.25 200 GLY A C 1
ATOM 1519 O O . GLY A 1 200 ? 9.829 9.619 -10.827 1.00 95.25 200 GLY A O 1
ATOM 1520 N N . PRO A 1 201 ? 9.205 10.108 -12.949 1.00 94.81 201 PRO A N 1
ATOM 1521 C CA . PRO A 1 201 ? 8.545 8.829 -13.227 1.00 94.81 201 PRO A CA 1
ATOM 1522 C C . PRO A 1 201 ? 9.444 7.603 -13.012 1.00 94.81 201 PRO A C 1
ATOM 1524 O O . PRO A 1 201 ? 8.968 6.557 -12.586 1.00 94.81 201 PRO A O 1
ATOM 1527 N N . ASP A 1 202 ? 10.751 7.747 -13.232 1.00 93.75 202 ASP A N 1
ATOM 1528 C CA . ASP A 1 202 ? 11.717 6.648 -13.114 1.00 93.75 202 ASP A CA 1
ATOM 1529 C C . ASP A 1 202 ? 12.260 6.453 -11.689 1.00 93.75 202 ASP A C 1
ATOM 1531 O O . ASP A 1 202 ? 13.081 5.567 -11.441 1.00 93.75 202 ASP A O 1
ATOM 1535 N N . ASN A 1 203 ? 11.824 7.270 -10.726 1.00 95.94 203 ASN A N 1
ATOM 1536 C CA . ASN A 1 203 ? 12.287 7.160 -9.351 1.00 95.94 203 ASN A CA 1
ATOM 1537 C C . ASN A 1 203 ? 11.555 6.023 -8.614 1.00 95.94 203 ASN A C 1
ATOM 1539 O O . ASN A 1 203 ? 10.334 6.089 -8.454 1.00 95.94 203 ASN A O 1
ATOM 1543 N N . PRO A 1 204 ? 12.272 5.018 -8.077 1.00 94.44 204 PRO A N 1
ATOM 1544 C CA . PRO A 1 204 ? 11.638 3.882 -7.408 1.00 94.44 204 PRO A CA 1
ATOM 1545 C C . PRO A 1 204 ? 10.981 4.230 -6.071 1.00 94.44 204 PRO A C 1
ATOM 1547 O O . PRO A 1 204 ? 10.219 3.424 -5.547 1.00 94.44 204 PRO A O 1
ATOM 1550 N N . LEU A 1 205 ? 11.236 5.420 -5.517 1.00 95.88 205 LEU A N 1
ATOM 1551 C CA . LEU A 1 205 ? 10.534 5.914 -4.332 1.00 95.88 205 LEU A CA 1
ATOM 1552 C C . LEU A 1 205 ? 9.169 6.549 -4.657 1.00 95.88 205 LEU A C 1
ATOM 1554 O O . LEU A 1 205 ? 8.432 6.921 -3.744 1.00 95.88 205 LEU A O 1
ATOM 1558 N N . GLY A 1 206 ? 8.827 6.702 -5.939 1.00 96.25 206 GLY A N 1
ATOM 1559 C CA . GLY A 1 206 ? 7.618 7.396 -6.373 1.00 96.25 206 GLY A CA 1
ATOM 1560 C C . GLY A 1 206 ? 7.596 8.879 -5.974 1.00 96.25 206 GLY A C 1
ATOM 1561 O O . GLY A 1 206 ? 8.632 9.512 -5.772 1.00 96.25 206 GLY A O 1
ATOM 1562 N N . ALA A 1 207 ? 6.391 9.446 -5.868 1.00 96.81 207 ALA A N 1
ATOM 1563 C CA . ALA A 1 207 ? 6.190 10.879 -5.629 1.00 96.81 207 ALA A CA 1
ATOM 1564 C C . ALA A 1 207 ? 6.292 11.300 -4.151 1.00 96.81 207 ALA A C 1
ATOM 1566 O O . ALA A 1 207 ? 6.466 12.482 -3.853 1.00 96.81 207 ALA A O 1
ATOM 1567 N N . PHE A 1 208 ? 6.177 10.358 -3.211 1.00 97.62 208 PHE A N 1
ATOM 1568 C CA . PHE A 1 208 ? 6.147 10.654 -1.779 1.00 97.62 208 PHE A CA 1
ATOM 1569 C C . PHE A 1 208 ? 6.916 9.611 -0.978 1.00 97.62 208 PHE A C 1
ATOM 1571 O O . PHE A 1 208 ? 6.854 8.419 -1.273 1.00 97.62 208 PHE A O 1
ATOM 1578 N N . ALA A 1 209 ? 7.591 10.065 0.078 1.00 97.69 209 ALA A N 1
ATOM 1579 C CA . ALA A 1 209 ? 8.248 9.201 1.048 1.00 97.69 209 ALA A CA 1
ATOM 1580 C C . ALA A 1 209 ? 8.048 9.705 2.485 1.00 97.69 209 ALA A C 1
ATOM 1582 O O . ALA A 1 209 ? 8.209 10.891 2.788 1.00 97.69 209 ALA A O 1
ATOM 1583 N N . LEU A 1 210 ? 7.749 8.773 3.384 1.00 97.69 210 LEU A N 1
ATOM 1584 C CA . LEU A 1 210 ? 7.717 8.934 4.830 1.00 97.69 210 LEU A CA 1
ATOM 1585 C C . LEU A 1 210 ? 8.935 8.211 5.398 1.00 97.69 210 LEU A C 1
ATOM 1587 O O . LEU A 1 210 ? 9.015 6.986 5.344 1.00 97.69 210 LEU A O 1
ATOM 1591 N N . ARG A 1 211 ? 9.903 8.952 5.935 1.00 96.06 211 ARG A N 1
ATOM 1592 C CA . ARG A 1 211 ? 11.050 8.341 6.615 1.00 96.06 211 ARG A CA 1
ATOM 1593 C C . ARG A 1 211 ? 10.631 7.907 8.010 1.00 96.06 211 ARG A C 1
ATOM 1595 O O . ARG A 1 211 ? 9.966 8.674 8.708 1.00 96.06 211 ARG A O 1
ATOM 1602 N N . LEU A 1 212 ? 11.062 6.719 8.411 1.00 96.38 212 LEU A N 1
ATOM 1603 C CA . LEU A 1 212 ? 10.789 6.168 9.732 1.00 96.38 212 LEU A CA 1
ATOM 1604 C C . LEU A 1 212 ? 11.961 6.421 10.689 1.00 96.38 212 LEU A C 1
ATOM 1606 O O . LEU A 1 212 ? 13.084 6.694 10.260 1.00 96.38 212 LEU A O 1
ATOM 1610 N N . GLY A 1 213 ? 11.702 6.315 11.992 1.00 96.00 213 GLY A N 1
ATOM 1611 C CA . GLY A 1 213 ? 12.739 6.339 13.027 1.00 96.00 213 GLY A CA 1
ATOM 1612 C C . GLY A 1 213 ? 13.674 5.126 12.961 1.00 96.00 213 GLY A C 1
ATOM 1613 O O . GLY A 1 213 ? 14.795 5.180 13.459 1.00 96.00 213 GLY A O 1
ATOM 1614 N N . PHE A 1 214 ? 13.252 4.047 12.297 1.00 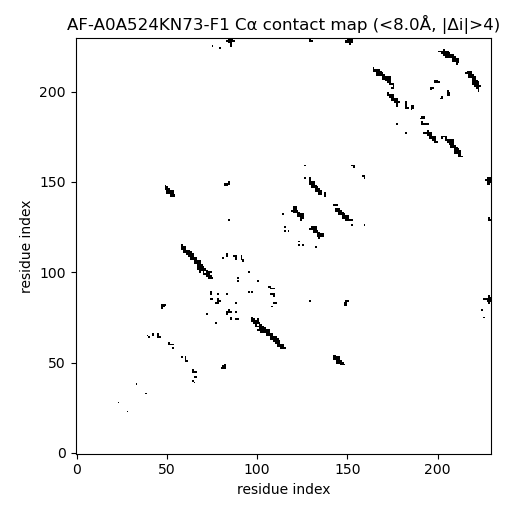92.69 214 PHE A N 1
ATOM 1615 C CA . PHE A 1 214 ? 14.141 2.950 11.935 1.00 92.69 214 PHE A CA 1
ATOM 1616 C C . PHE A 1 214 ? 15.153 3.400 10.880 1.00 92.69 214 PHE A C 1
ATOM 1618 O O . PHE A 1 214 ? 14.798 3.938 9.828 1.00 92.69 214 PHE A O 1
ATOM 1625 N N . ALA A 1 215 ? 16.435 3.152 11.154 1.00 86.19 215 ALA A N 1
ATOM 1626 C CA . ALA A 1 215 ? 17.520 3.578 10.285 1.00 86.19 215 ALA A CA 1
ATOM 1627 C C . ALA A 1 215 ? 17.343 3.016 8.866 1.00 86.19 215 ALA A C 1
ATOM 1629 O O . ALA A 1 215 ? 17.275 1.808 8.668 1.00 86.19 215 ALA A O 1
ATOM 1630 N N . SER A 1 216 ? 17.319 3.911 7.878 1.00 85.62 216 SER A N 1
ATOM 1631 C CA . SER A 1 216 ? 17.189 3.603 6.443 1.00 85.62 216 SER A CA 1
ATOM 1632 C C . SER A 1 216 ? 15.822 3.099 5.959 1.00 85.62 216 SER A C 1
ATOM 1634 O O . SER A 1 216 ? 15.692 2.866 4.761 1.00 85.62 216 SER A O 1
ATOM 1636 N N . TYR A 1 217 ? 14.797 3.009 6.814 1.00 91.31 217 TYR A N 1
ATOM 1637 C CA . TYR A 1 217 ? 13.456 2.575 6.402 1.00 91.31 217 TYR A CA 1
ATOM 1638 C C . TYR A 1 217 ? 12.544 3.743 6.029 1.00 91.31 217 TYR A C 1
ATOM 1640 O O . TYR A 1 217 ? 12.582 4.820 6.638 1.00 91.31 217 TYR A O 1
ATOM 1648 N N . LEU A 1 218 ? 11.711 3.514 5.013 1.00 94.38 218 LEU A N 1
ATOM 1649 C CA . LEU A 1 218 ? 10.721 4.463 4.520 1.00 94.38 218 LEU A CA 1
ATOM 1650 C C . LEU A 1 218 ? 9.431 3.732 4.127 1.00 94.38 218 LEU A C 1
ATOM 1652 O O . LEU A 1 218 ? 9.491 2.599 3.663 1.00 94.38 218 LEU A O 1
ATOM 1656 N N . ILE A 1 219 ? 8.296 4.418 4.237 1.00 96.12 219 ILE A N 1
ATOM 1657 C CA . ILE A 1 219 ? 7.072 4.097 3.487 1.00 96.12 219 ILE A CA 1
ATOM 1658 C C . ILE A 1 219 ? 7.061 5.034 2.281 1.00 96.12 219 ILE A C 1
ATOM 1660 O O . ILE A 1 219 ? 7.201 6.244 2.461 1.00 96.12 219 ILE A O 1
ATOM 1664 N N . HIS A 1 220 ? 6.952 4.517 1.063 1.00 96.56 220 HIS A N 1
ATOM 1665 C CA . HIS A 1 220 ? 7.074 5.333 -0.144 1.00 96.56 220 HIS A CA 1
ATOM 1666 C C . HIS A 1 220 ? 6.181 4.821 -1.280 1.00 96.56 220 HIS A C 1
ATOM 1668 O O . HIS A 1 220 ? 5.639 3.722 -1.198 1.00 96.56 220 HIS A O 1
ATOM 1674 N N . GLY A 1 221 ? 6.008 5.637 -2.323 1.00 95.75 221 GLY A N 1
ATOM 1675 C CA . GLY A 1 221 ? 5.347 5.209 -3.561 1.00 95.75 221 GLY A CA 1
ATOM 1676 C C . GLY A 1 221 ? 6.238 4.277 -4.386 1.00 95.75 221 GLY A C 1
ATOM 1677 O O . GLY A 1 221 ? 7.307 3.885 -3.955 1.00 95.75 221 GLY A O 1
ATOM 1678 N N . THR A 1 222 ? 5.861 3.928 -5.607 1.00 94.44 222 THR A N 1
ATOM 1679 C CA . THR A 1 222 ? 6.720 3.101 -6.470 1.00 94.44 222 THR A CA 1
ATOM 1680 C C . THR A 1 222 ? 6.496 3.458 -7.928 1.00 94.44 222 THR A C 1
ATOM 1682 O O . THR A 1 222 ? 5.401 3.880 -8.299 1.00 94.44 222 THR A O 1
ATOM 1685 N N . ASN A 1 223 ? 7.519 3.277 -8.760 1.00 93.56 223 ASN A N 1
ATOM 1686 C CA . ASN A 1 223 ? 7.380 3.298 -10.216 1.00 93.56 223 ASN A CA 1
ATOM 1687 C C . ASN A 1 223 ? 7.111 1.903 -10.810 1.00 93.56 223 ASN A C 1
ATOM 1689 O O . ASN A 1 223 ? 6.944 1.765 -12.018 1.00 93.56 223 ASN A O 1
ATOM 1693 N N . LYS A 1 224 ? 7.055 0.866 -9.966 1.00 91.88 224 LYS A N 1
ATOM 1694 C CA . LYS A 1 224 ? 6.750 -0.522 -10.334 1.00 91.88 224 LYS A CA 1
ATOM 1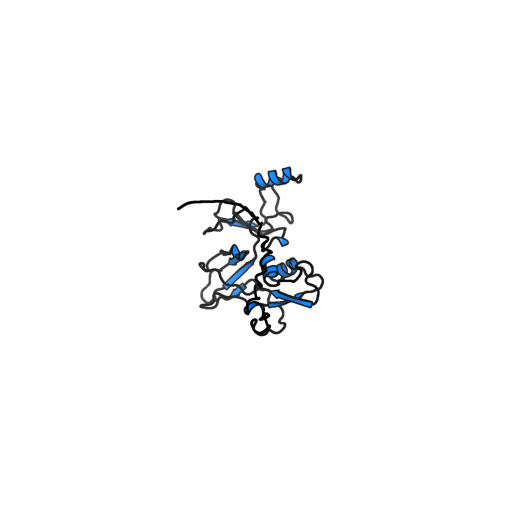695 C C . LYS A 1 224 ? 5.536 -1.001 -9.538 1.00 91.88 224 LYS A C 1
ATOM 1697 O O . LYS A 1 224 ? 5.694 -1.726 -8.555 1.00 91.88 224 LYS A O 1
ATOM 1702 N N . PRO A 1 225 ? 4.322 -0.566 -9.909 1.00 88.06 225 PRO A N 1
ATOM 1703 C CA . PRO A 1 225 ? 3.121 -0.861 -9.136 1.00 88.06 225 PRO A CA 1
ATOM 1704 C C . PRO A 1 225 ? 2.733 -2.340 -9.131 1.00 88.06 225 PRO A C 1
ATOM 1706 O O . PRO A 1 225 ? 2.058 -2.768 -8.204 1.00 88.06 225 PRO A O 1
ATOM 1709 N N . SER A 1 226 ? 3.190 -3.125 -10.110 1.00 88.06 226 SER A N 1
ATOM 1710 C CA . SER A 1 226 ? 3.024 -4.582 -10.102 1.00 88.06 226 SER A CA 1
ATOM 1711 C C . SER A 1 226 ? 3.679 -5.254 -8.893 1.00 88.06 226 SER A C 1
ATOM 1713 O O . SER A 1 226 ? 3.326 -6.378 -8.584 1.00 88.06 226 SER A O 1
ATOM 1715 N N . GLY A 1 227 ? 4.596 -4.564 -8.198 1.00 89.44 227 GLY A N 1
ATOM 1716 C CA . GLY A 1 227 ? 5.242 -4.985 -6.951 1.00 89.44 227 GLY A CA 1
ATOM 1717 C C . GLY A 1 227 ? 4.354 -4.979 -5.699 1.00 89.44 227 GLY A C 1
ATOM 1718 O O . GLY A 1 227 ? 4.796 -5.428 -4.646 1.00 89.44 227 GLY A O 1
ATOM 1719 N N . ILE A 1 228 ? 3.157 -4.392 -5.761 1.00 93.19 228 ILE A N 1
ATOM 1720 C CA . ILE A 1 228 ? 2.319 -4.154 -4.580 1.00 93.19 228 ILE A CA 1
ATOM 1721 C C . ILE A 1 228 ? 1.569 -5.434 -4.190 1.00 93.19 228 ILE A C 1
ATOM 1723 O O . ILE A 1 228 ? 0.917 -6.067 -5.019 1.00 93.19 228 ILE A O 1
ATOM 1727 N N . GLY A 1 229 ? 1.635 -5.799 -2.907 1.00 90.75 229 GLY A N 1
ATOM 1728 C CA . GLY A 1 229 ? 1.059 -7.044 -2.402 1.00 90.75 229 GLY A CA 1
ATOM 1729 C C . GLY A 1 229 ? 1.895 -8.282 -2.721 1.00 90.75 229 GLY A C 1
ATOM 1730 O O . GLY A 1 229 ? 1.336 -9.373 -2.733 1.00 90.75 229 GLY A O 1
ATOM 1731 N N . MET A 1 230 ? 3.200 -8.110 -2.970 1.00 88.12 230 MET A N 1
ATOM 1732 C CA . MET A 1 230 ? 4.206 -9.173 -3.110 1.00 88.12 230 MET A CA 1
ATOM 1733 C C . MET A 1 230 ? 5.326 -9.031 -2.078 1.00 88.12 230 MET A C 1
ATOM 1735 O O . MET A 1 230 ? 5.527 -7.922 -1.529 1.00 88.12 230 MET A O 1
#

Mean predicted aligned error: 11.75 Å

Foldseek 3Di:
DDDDDDDDDDDDDDDDDDDPPPDDDPVNVPDPPPVVPPPQPPQDDDDQALKFFDDDPDQKTDDKHKDWDAQQDALLNVCVRRQHASVVQCVQDPPQDRRGSDGRRIGIDPGMDGHDPDPLAAWDQDVVQQKIWGWDDDDPPDGTMIGMHFAFDDDPPRDDDDDDKDQPDKDFFDKDQQDPVNQVVCVVVVRGDDRIDGGDLPDQQHGIWGDIPPPPDIDGDGSPSNSTND

Sequence (230 aa):
MHPLRRSLVVIIALSASGCALFETPEWARRGAGDEAYGKASAELAPIVSDRFEIGPDSDVVGEVQVIRAHYEDTFTDIARAYDLGYDELVQANPGVDPWLPGAGTRIVLPTQFILPDAPREGIVLNIGAKRIFYYPKVTTGESPVVVTHPVGIGREGWVTPIGSTTVVSKTKDPVWKVPASIRKEHAEAGDPLPARVPAGPDNPLGAFALRLGFASYLIHGTNKPSGIGM

Nearest PDB structures (foldseek):
  4lzh-assembly1_A  TM=9.181E-01  e=1.823E-15  Klebsiella pneumoniae subsp. pneumoniae MGH 78578
  6v45-assembly1_A-2  TM=7.606E-01  e=2.036E-04  Brucella melitensis bv. 1 str. 16M
  5c8q-assembly1_B  TM=5.694E-01  e=1.457E-02  Pyricularia oryzae
  5jce-assembly1_A  TM=5.460E-01  e=3.076E-01  Oryza sativa Japonica Group
  4b8v-assembly1_A  TM=4.831E-01  e=3.076E-01  Fulvia fulva

Radius of gyration: 27.4 Å; Cα contacts (8 Å, |Δi|>4): 351; chains: 1; bounding box: 54×102×46 Å

Solvent-accessible surface area (backbone atoms only — not comparable to full-atom values): 14252 Å² total; per-residue (Å²): 133,87,84,88,85,89,80,90,78,91,78,86,84,83,80,80,78,85,80,82,79,78,75,79,54,70,74,74,69,50,65,89,56,78,76,81,53,69,76,78,70,73,91,56,82,80,83,72,68,52,66,36,70,52,55,92,93,50,58,65,36,73,53,74,45,64,50,64,38,47,65,85,40,28,43,59,56,53,15,65,68,55,62,44,21,39,49,57,44,52,68,61,33,78,92,57,47,57,76,53,52,34,62,67,34,78,43,50,41,79,55,43,45,74,60,72,100,60,80,85,56,48,77,45,76,40,74,90,76,27,29,37,40,34,20,67,87,69,55,97,92,55,79,47,45,39,37,46,42,48,30,52,61,62,59,94,95,43,80,76,82,87,79,91,75,46,79,74,46,80,36,72,54,43,65,46,70,52,50,70,68,57,36,48,54,28,45,76,72,73,56,67,56,64,69,57,42,59,53,53,81,87,16,66,49,19,61,35,36,34,33,38,65,47,88,94,42,65,54,59,43,52,59,58,68,81,48,31,19,82

Secondary structure (DSSP, 8-state):
----------------------PPPHHHHS---TTSS------PPP---SEEE--TT--EEE--EEEE--TT--HHHHHHHTT--HHHHHHHSTTS-SS---TT-EEEE--EEEPPSS-SSEEEEETTTTEEEEEPPPPTTPPPEEEEEE---PPTT-PPPPS---EEEEEES--EE--HHHHHHHHHTT-PPPSEE-SSTT-TTTTEEEEESSTT-EEE--S-GGGTT-